Protein AF-A0A958ICL2-F1 (afdb_monomer_lite)

Secondary structure (DSSP, 8-state):
---HHHHHHHHHHHS---TTSSS----THHHH-SS-SS-SSSS-SEEB--S-SS-SS-BHHHHH--GGGTTBEEPPP-TTGGGSPSBSSS--B-SHHHHHHHHHH-PPP-TTB-HHHHH--SSSTT-----HHHHHHHHHHHHTT--TTTTT-TTTS-TTGGGT------------EEEEEEESSSEES-EEEEEEESS-EEEEEEEE-TT--EEEEEEEEEE-SEEEEEEE-SB-TTSPBPPSEEEEEEEEE---STTPPPPEEEEEEEE-

pLDDT: mean 87.36, std 14.29, range [34.59, 98.5]

Sequence (272 aa):
DFTDQERLGMDLFTRFADPNATPRGANCFLCHSHVVQKGVALPANFTSNGLDQFPTDAGVGAVTGQPEHHGTFKIPTVRNIALTAPYMHDGRFQTLEEVVEHYDQHLQPHANLDPILRDLGNVRPGYLDLSASEKTALVAFLHTFTDTALTTDPQYANPFTSLGLREQPIAALPRLFVLGENFPNPFNGQTEMVLTVLRTAQIRVSILDILGREVRILKEGTLSAGRHQLRWDGTDNQGMALSGGIYFCRALSLESNPGATAPQVKKVVLLK

Foldseek 3Di:
DDDPLLVLLVQQQPDFAELPDVVGHPCNCVQAPPPDNVHDDDDDQKAAQQPDQDDPQQEVCVVPVDPLSGRIHGRDYLQQVQVDADDDPVRPRGDVLVVLVCQAPVRHDYPGHPCCQQAGEHPDGNHVPDDPSSSSSNRVNSCVSYDPCCVPPPVNDDPCPVVPPPPPPPPPQPAQWDKAAWPPAQDEFKIKIKIAGQAWFFKWKFKADPVRHTFATQDTGTDGGGIDMTMDGCHGNVRHHDDFAKMKIKMFTPDPDPSGDDIDIYIYGYDD

Structure (mmCIF, N/CA/C/O backbone):
data_AF-A0A958ICL2-F1
#
_entry.id   AF-A0A958ICL2-F1
#
loop_
_atom_site.group_PDB
_atom_site.id
_atom_site.type_symbol
_atom_site.label_atom_id
_atom_site.label_alt_id
_atom_site.label_comp_id
_atom_site.label_asym_id
_atom_site.label_entity_id
_atom_site.label_seq_id
_atom_site.pdbx_PDB_ins_code
_atom_site.Cartn_x
_atom_site.Cartn_y
_atom_site.Cartn_z
_atom_site.occupancy
_atom_site.B_iso_or_equiv
_atom_site.auth_seq_id
_atom_site.auth_comp_id
_atom_site.auth_asym_id
_atom_site.auth_atom_id
_atom_site.pdbx_PDB_model_num
ATOM 1 N N . ASP A 1 1 ? 20.137 16.491 -10.562 1.00 81.06 1 ASP A N 1
ATOM 2 C CA . ASP A 1 1 ? 19.968 15.962 -11.928 1.00 81.06 1 ASP A CA 1
ATOM 3 C C . ASP A 1 1 ? 19.857 14.454 -11.897 1.00 81.06 1 ASP A C 1
ATOM 5 O O . ASP A 1 1 ? 20.540 13.841 -11.086 1.00 81.06 1 ASP A O 1
ATOM 9 N N . PHE A 1 2 ? 18.985 13.883 -12.731 1.00 92.81 2 PHE A N 1
ATOM 10 C CA . PHE A 1 2 ? 18.848 12.432 -12.885 1.00 92.81 2 PHE A CA 1
ATOM 11 C C . PHE A 1 2 ? 19.981 11.860 -13.740 1.00 92.81 2 PHE A C 1
ATOM 13 O O . PHE A 1 2 ? 20.326 12.442 -14.776 1.00 92.81 2 PHE A O 1
ATOM 20 N N . THR A 1 3 ? 20.492 10.699 -13.332 1.00 97.62 3 THR A N 1
ATOM 21 C CA . THR A 1 3 ? 21.320 9.810 -14.158 1.00 97.62 3 THR A CA 1
ATOM 22 C C . THR A 1 3 ? 20.550 9.342 -15.398 1.00 97.62 3 THR A C 1
ATOM 24 O O . THR A 1 3 ? 19.321 9.420 -15.446 1.00 97.62 3 THR A O 1
ATOM 27 N N . ASP A 1 4 ? 21.246 8.811 -16.405 1.00 96.88 4 ASP A N 1
ATOM 28 C CA . ASP A 1 4 ? 20.592 8.286 -17.616 1.00 96.88 4 ASP A CA 1
ATOM 29 C C . ASP A 1 4 ? 19.613 7.145 -17.301 1.00 96.88 4 ASP A C 1
ATOM 31 O O . ASP A 1 4 ? 18.536 7.060 -17.890 1.00 96.88 4 ASP A O 1
ATOM 35 N N . GLN A 1 5 ? 19.950 6.309 -16.316 1.00 97.44 5 GLN A N 1
ATOM 36 C CA . GLN A 1 5 ? 19.084 5.232 -15.848 1.00 97.44 5 GLN A CA 1
ATOM 37 C C . GLN A 1 5 ? 17.829 5.771 -15.148 1.00 97.44 5 GLN A C 1
ATOM 39 O O . GLN A 1 5 ? 16.723 5.328 -15.448 1.00 97.44 5 GLN A O 1
ATOM 44 N N . GLU A 1 6 ? 17.971 6.747 -14.250 1.00 97.38 6 GLU A N 1
ATOM 45 C CA . GLU A 1 6 ? 16.822 7.390 -13.596 1.00 97.38 6 GLU A CA 1
ATOM 46 C C . GLU A 1 6 ? 15.960 8.161 -14.600 1.00 97.38 6 GLU A C 1
ATOM 48 O O . GLU A 1 6 ? 14.742 8.191 -14.460 1.00 97.38 6 GLU A O 1
ATOM 53 N N . ARG A 1 7 ? 16.561 8.749 -15.642 1.00 96.12 7 ARG A N 1
ATOM 54 C CA . ARG A 1 7 ? 15.836 9.430 -16.721 1.00 96.12 7 ARG A CA 1
ATOM 55 C C . ARG A 1 7 ? 15.018 8.453 -17.558 1.00 96.12 7 ARG A C 1
ATOM 57 O O . ARG A 1 7 ? 13.858 8.736 -17.841 1.00 96.12 7 ARG A O 1
ATOM 64 N N . LEU A 1 8 ? 15.581 7.293 -17.897 1.00 96.38 8 LEU A N 1
ATOM 65 C CA . LEU A 1 8 ? 14.824 6.217 -18.537 1.00 96.38 8 LEU A CA 1
ATOM 66 C C . LEU A 1 8 ? 13.668 5.749 -17.639 1.00 96.38 8 LEU A C 1
ATOM 68 O O . LEU A 1 8 ? 12.545 5.596 -18.113 1.00 96.38 8 LEU A O 1
ATOM 72 N N . GLY A 1 9 ? 13.916 5.577 -16.339 1.00 96.88 9 GLY A N 1
ATOM 73 C CA . GLY A 1 9 ? 12.876 5.234 -15.368 1.00 96.88 9 GLY A CA 1
ATOM 74 C C . GLY A 1 9 ? 11.783 6.297 -15.250 1.00 96.88 9 GLY A C 1
ATOM 75 O O . GLY A 1 9 ? 10.602 5.961 -15.179 1.00 96.88 9 GLY A O 1
ATOM 76 N N . MET A 1 10 ? 12.157 7.576 -15.295 1.00 94.81 10 MET A N 1
ATOM 77 C CA . MET A 1 10 ? 11.225 8.702 -15.323 1.00 94.81 10 MET A CA 1
ATOM 78 C C . MET A 1 10 ? 10.346 8.658 -16.572 1.00 94.81 10 MET A C 1
ATOM 80 O O . MET A 1 10 ? 9.131 8.836 -16.473 1.00 94.81 10 MET A O 1
ATOM 84 N N . ASP A 1 11 ? 10.937 8.409 -17.739 1.00 93.50 11 ASP A N 1
ATOM 85 C CA . ASP A 1 11 ? 10.199 8.312 -18.994 1.00 93.50 11 ASP A CA 1
ATOM 86 C C . ASP A 1 11 ? 9.221 7.131 -18.986 1.00 93.50 11 ASP A C 1
ATOM 88 O O . ASP A 1 11 ? 8.058 7.309 -19.345 1.00 93.50 11 ASP A O 1
ATOM 92 N N . LEU A 1 12 ? 9.643 5.965 -18.487 1.00 94.44 12 LEU A N 1
ATOM 93 C CA . LEU A 1 12 ? 8.755 4.819 -18.273 1.00 94.44 12 LEU A CA 1
ATOM 94 C C . LEU A 1 12 ? 7.582 5.200 -17.359 1.00 94.44 12 LEU A C 1
ATOM 96 O O . LEU A 1 12 ? 6.421 4.986 -17.701 1.00 94.44 12 LEU A O 1
ATOM 100 N N . PHE A 1 13 ? 7.866 5.820 -16.214 1.00 93.56 13 PHE A N 1
ATOM 101 C CA . PHE A 1 13 ? 6.849 6.151 -15.218 1.00 93.56 13 PHE A CA 1
ATOM 102 C C . PHE A 1 13 ? 5.830 7.190 -15.714 1.00 93.56 13 PHE A C 1
ATOM 104 O O . PHE A 1 13 ? 4.644 7.100 -15.392 1.00 93.56 13 PHE A O 1
ATOM 111 N N . THR A 1 14 ? 6.283 8.194 -16.471 1.00 89.62 14 THR A N 1
ATOM 112 C CA . THR A 1 14 ? 5.503 9.401 -16.814 1.00 89.62 14 THR A CA 1
ATOM 113 C C . THR A 1 14 ? 4.840 9.373 -18.185 1.00 89.62 14 THR A C 1
ATOM 115 O O . THR A 1 14 ? 4.100 10.299 -18.519 1.00 89.62 14 THR A O 1
ATOM 118 N N . ARG A 1 15 ? 5.072 8.325 -18.978 1.00 87.06 15 ARG A N 1
ATOM 119 C CA . ARG A 1 15 ? 4.520 8.194 -20.328 1.00 87.06 15 ARG A CA 1
ATOM 120 C C . ARG A 1 15 ? 3.543 7.032 -20.429 1.00 87.06 15 ARG A C 1
ATOM 122 O O . ARG A 1 15 ? 3.577 6.076 -19.650 1.00 87.06 15 ARG A O 1
ATOM 129 N N . PHE A 1 16 ? 2.669 7.130 -21.423 1.00 87.88 16 PHE A N 1
ATOM 130 C CA . PHE A 1 16 ? 1.798 6.030 -21.806 1.00 87.88 16 PHE A CA 1
ATOM 131 C C . PHE A 1 16 ? 2.618 4.868 -22.368 1.00 87.88 16 PHE A C 1
ATOM 133 O O . PHE A 1 16 ? 3.618 5.092 -23.052 1.00 87.88 16 PHE A O 1
ATOM 140 N N . ALA A 1 17 ? 2.186 3.640 -22.095 1.00 87.06 17 ALA A N 1
ATOM 141 C CA . ALA A 1 17 ? 2.685 2.474 -22.809 1.00 87.06 17 ALA A CA 1
ATOM 142 C C . ALA A 1 17 ? 2.356 2.625 -24.302 1.00 87.06 17 ALA A C 1
ATOM 144 O O . ALA A 1 17 ? 1.204 2.850 -24.672 1.00 87.06 17 ALA A O 1
ATOM 145 N N . ASP A 1 18 ? 3.386 2.550 -25.137 1.00 84.50 18 ASP A N 1
ATOM 146 C CA . ASP A 1 18 ? 3.295 2.642 -26.590 1.00 84.50 18 ASP A CA 1
ATOM 147 C C . ASP A 1 18 ? 4.461 1.835 -27.172 1.00 84.50 18 ASP A C 1
ATOM 149 O O . ASP A 1 18 ? 5.618 2.227 -26.989 1.00 84.50 18 ASP A O 1
ATOM 153 N N . PRO A 1 19 ? 4.198 0.717 -27.872 1.00 81.19 19 PRO A N 1
ATOM 154 C CA . PRO A 1 19 ? 5.251 -0.118 -28.441 1.00 81.19 19 PRO A CA 1
ATOM 155 C C . PRO A 1 19 ? 6.081 0.586 -29.523 1.00 81.19 19 PRO A C 1
ATOM 157 O O . PRO A 1 19 ? 7.157 0.096 -29.855 1.00 81.19 19 PRO A O 1
ATOM 160 N N . ASN A 1 20 ? 5.612 1.713 -30.069 1.00 86.00 20 ASN A N 1
ATOM 161 C CA . ASN A 1 20 ? 6.305 2.464 -31.117 1.00 86.00 20 ASN A CA 1
ATOM 162 C C . ASN A 1 20 ? 7.129 3.646 -30.577 1.00 86.00 20 ASN A C 1
ATOM 164 O O . ASN A 1 20 ? 7.839 4.296 -31.347 1.00 86.00 20 ASN A O 1
ATOM 168 N N . ALA A 1 21 ? 7.038 3.946 -29.279 1.00 84.69 21 ALA A N 1
ATOM 169 C CA . ALA A 1 21 ? 7.770 5.041 -28.654 1.00 84.69 21 ALA A CA 1
ATOM 170 C C . ALA A 1 21 ? 9.172 4.609 -28.189 1.00 84.69 21 ALA A C 1
ATOM 172 O O . ALA A 1 21 ? 9.375 3.490 -27.722 1.00 84.69 21 ALA A O 1
ATOM 173 N N . THR A 1 22 ? 10.140 5.532 -28.244 1.00 85.38 22 THR A N 1
ATOM 174 C CA . THR A 1 22 ? 11.504 5.316 -27.731 1.00 85.38 22 THR A CA 1
ATOM 175 C C . THR A 1 22 ? 11.934 6.496 -26.846 1.00 85.38 22 THR A C 1
ATOM 177 O O . THR A 1 22 ? 12.149 7.590 -27.374 1.00 85.38 22 THR A O 1
ATOM 180 N N . PRO A 1 23 ? 12.093 6.315 -25.521 1.00 85.12 23 PRO A N 1
ATOM 181 C CA . PRO A 1 23 ? 11.713 5.128 -24.747 1.00 85.12 23 PRO A CA 1
ATOM 182 C C . PRO A 1 23 ? 10.188 4.950 -24.659 1.00 85.12 23 PRO A C 1
ATOM 184 O O . PRO A 1 23 ? 9.434 5.928 -24.734 1.00 85.12 23 PRO A O 1
ATOM 187 N N . ARG A 1 24 ? 9.754 3.696 -24.485 1.00 87.38 24 ARG A N 1
ATOM 188 C CA . ARG A 1 24 ? 8.355 3.332 -24.211 1.00 87.38 24 ARG A CA 1
ATOM 189 C C . ARG A 1 24 ? 7.942 3.805 -22.813 1.00 87.38 24 ARG A C 1
ATOM 191 O O . ARG A 1 24 ? 8.797 4.056 -21.965 1.00 87.38 24 ARG A O 1
ATOM 198 N N . GLY A 1 25 ? 6.638 3.921 -22.568 1.00 90.75 25 GLY A N 1
ATOM 199 C CA . GLY A 1 25 ? 6.082 4.197 -21.241 1.00 90.75 25 GLY A CA 1
ATOM 200 C C . GLY A 1 25 ? 5.561 2.952 -20.516 1.00 90.75 25 GLY A C 1
ATOM 201 O O . GLY A 1 25 ? 5.559 1.842 -21.052 1.00 90.75 25 GLY A O 1
ATOM 202 N N . ALA A 1 26 ? 5.096 3.159 -19.286 1.00 91.56 26 ALA A N 1
ATOM 203 C CA . ALA A 1 26 ? 4.580 2.125 -18.389 1.00 91.56 26 ALA A CA 1
ATOM 204 C C . ALA A 1 26 ? 3.288 2.539 -17.654 1.00 91.56 26 ALA A C 1
ATOM 206 O O . ALA A 1 26 ? 2.864 1.861 -16.722 1.00 91.56 26 ALA A O 1
ATOM 207 N N . ASN A 1 27 ? 2.646 3.647 -18.053 1.00 89.44 27 ASN A N 1
ATOM 208 C CA . ASN A 1 27 ? 1.348 4.113 -17.537 1.00 89.44 27 ASN A CA 1
ATOM 209 C C . ASN A 1 27 ? 1.298 4.475 -16.035 1.00 89.44 27 ASN A C 1
ATOM 211 O O . ASN A 1 27 ? 0.233 4.852 -15.545 1.00 89.44 27 ASN A O 1
ATOM 215 N N . CYS A 1 28 ? 2.407 4.405 -15.287 1.00 90.94 28 CYS A N 1
ATOM 216 C CA . CYS A 1 28 ? 2.399 4.513 -13.821 1.00 90.94 28 CYS A CA 1
ATOM 217 C C . CYS A 1 28 ? 1.781 5.831 -13.320 1.00 90.94 28 CYS A C 1
ATOM 219 O O . CYS A 1 28 ? 1.024 5.850 -12.344 1.00 90.94 28 CYS A O 1
ATOM 221 N N . PHE A 1 29 ? 2.059 6.940 -14.010 1.00 86.44 29 PHE A N 1
ATOM 222 C CA . PHE A 1 29 ? 1.549 8.265 -13.657 1.00 86.44 29 PHE A CA 1
ATOM 223 C C . PHE A 1 29 ? 0.019 8.376 -13.693 1.00 86.44 29 PHE A C 1
ATOM 225 O O . PHE A 1 29 ? -0.521 9.212 -12.975 1.00 86.44 29 PHE A O 1
ATOM 232 N N . LEU A 1 30 ? -0.691 7.531 -14.452 1.00 84.19 30 LEU A N 1
ATOM 233 C CA . LEU A 1 30 ? -2.160 7.566 -14.515 1.00 84.19 30 LEU A CA 1
ATOM 234 C C . LEU A 1 30 ? -2.808 7.314 -13.148 1.00 84.19 30 LEU A C 1
ATOM 236 O O . LEU A 1 30 ? -3.915 7.781 -12.877 1.00 84.19 30 LEU A O 1
ATOM 240 N N . CYS A 1 31 ? -2.102 6.596 -12.274 1.00 84.88 31 CYS A N 1
ATOM 241 C CA . CYS A 1 31 ? -2.504 6.356 -10.895 1.00 84.88 31 CYS A CA 1
ATOM 242 C C . CYS A 1 31 ? -1.637 7.127 -9.888 1.00 84.88 31 CYS A C 1
ATOM 244 O O . CYS A 1 31 ? -2.146 7.564 -8.855 1.00 84.88 31 CYS A O 1
ATOM 246 N N . HIS A 1 32 ? -0.347 7.314 -10.185 1.00 85.81 32 HIS A N 1
ATOM 247 C CA . HIS A 1 32 ? 0.656 7.781 -9.223 1.00 85.81 32 HIS A CA 1
ATOM 248 C C . HIS A 1 32 ? 1.228 9.194 -9.497 1.00 85.81 32 HIS A C 1
ATOM 250 O O . HIS A 1 32 ? 2.280 9.530 -8.955 1.00 85.81 32 HIS A O 1
ATOM 256 N N . SER A 1 33 ? 0.593 10.048 -10.315 1.00 71.12 33 SER A N 1
ATOM 257 C CA . SER A 1 33 ? 1.118 11.395 -10.625 1.00 71.12 33 SER A CA 1
ATOM 258 C C . SER A 1 33 ? 1.044 12.411 -9.471 1.00 71.12 33 SER A C 1
ATOM 260 O O . SER A 1 33 ? 0.083 12.453 -8.707 1.00 71.12 33 SER A O 1
ATOM 262 N N . HIS A 1 34 ? 2.049 13.298 -9.405 1.00 52.25 34 HIS A N 1
ATOM 263 C CA . HIS A 1 34 ? 2.216 14.355 -8.391 1.00 52.25 34 HIS A CA 1
ATOM 264 C C . HIS A 1 34 ? 1.274 15.558 -8.518 1.00 52.25 34 HIS A C 1
ATOM 266 O O . HIS A 1 34 ? 1.084 16.281 -7.539 1.00 52.25 34 HIS A O 1
ATOM 272 N N . VAL A 1 35 ? 0.677 15.792 -9.689 1.00 45.06 35 VAL A N 1
ATOM 273 C CA . VAL A 1 35 ? -0.399 16.777 -9.818 1.00 45.06 35 VAL A CA 1
ATOM 274 C C . VAL A 1 35 ? -1.652 16.046 -9.404 1.00 45.06 35 VAL A C 1
ATOM 276 O O . VAL A 1 35 ? -2.260 15.368 -10.221 1.00 45.06 35 VAL A O 1
ATOM 279 N N . VAL A 1 36 ? -1.987 16.137 -8.119 1.00 40.19 36 VAL A N 1
ATOM 280 C CA . VAL A 1 36 ? -3.126 15.418 -7.560 1.00 40.19 36 VAL A CA 1
ATOM 281 C C . VAL A 1 36 ? -2.833 13.913 -7.554 1.00 40.19 36 VAL A C 1
ATOM 283 O O . VAL A 1 36 ? -3.205 13.177 -8.463 1.00 40.19 36 VAL A O 1
ATOM 286 N N . GLN A 1 37 ? -2.228 13.434 -6.456 1.00 40.81 37 GLN A N 1
ATOM 287 C CA . GLN A 1 37 ? -2.644 12.161 -5.848 1.00 40.81 37 GLN A CA 1
ATOM 288 C C . GLN A 1 37 ? -4.120 12.002 -6.188 1.00 40.81 37 GLN A C 1
ATOM 290 O O . GLN A 1 37 ? -4.831 12.913 -5.773 1.00 40.81 37 GLN A O 1
ATOM 295 N N . LYS A 1 38 ? -4.541 11.013 -7.009 1.00 41.50 38 LYS A N 1
ATOM 296 C CA . LYS A 1 38 ? -5.947 10.831 -7.440 1.00 41.50 38 LYS A CA 1
ATOM 297 C C . LYS A 1 38 ? -6.817 11.317 -6.281 1.00 41.50 38 LYS A C 1
ATOM 299 O O . LYS A 1 38 ? -6.704 10.763 -5.189 1.00 41.50 38 LYS A O 1
ATOM 304 N N . GLY A 1 39 ? -7.449 12.479 -6.428 1.00 38.41 39 GLY A N 1
ATOM 305 C CA . GLY A 1 39 ? -7.761 13.278 -5.240 1.00 38.41 39 GLY A CA 1
ATOM 306 C C . GLY A 1 39 ? -8.040 14.738 -5.512 1.00 38.41 39 GLY A C 1
ATOM 307 O O . GLY A 1 39 ? -7.632 15.550 -4.705 1.00 38.41 39 GLY A O 1
ATOM 308 N N . VAL A 1 40 ? -8.726 15.042 -6.623 1.00 34.97 40 VAL A N 1
ATOM 309 C CA . VAL A 1 40 ? -9.817 16.040 -6.655 1.00 34.97 40 VAL A CA 1
ATOM 310 C C . VAL A 1 40 ? -10.742 15.896 -7.890 1.00 34.97 40 VAL A C 1
ATOM 312 O O . VAL A 1 40 ? -11.760 16.573 -7.923 1.00 34.97 40 VAL A O 1
ATOM 315 N N . ALA A 1 41 ? -10.466 15.056 -8.908 1.00 34.59 41 ALA A N 1
ATOM 316 C CA . ALA A 1 41 ? -11.247 15.138 -10.166 1.00 34.59 41 ALA A CA 1
ATOM 317 C C . ALA A 1 41 ? -11.572 13.831 -10.930 1.00 34.59 41 ALA A C 1
ATOM 319 O O . ALA A 1 41 ? -11.989 13.906 -12.081 1.00 34.59 41 ALA A O 1
ATOM 320 N N . LEU A 1 42 ? -11.449 12.641 -10.327 1.00 39.72 42 LEU A N 1
ATOM 321 C CA . LEU A 1 42 ? -12.021 11.396 -10.878 1.00 39.72 42 LEU A CA 1
ATOM 322 C C . LEU A 1 42 ? -12.725 10.608 -9.758 1.00 39.72 42 LEU A C 1
ATOM 324 O O . LEU A 1 42 ? -12.246 10.639 -8.625 1.00 39.72 42 LEU A O 1
ATOM 328 N N . PRO A 1 43 ? -13.845 9.914 -10.034 1.00 47.56 43 PRO A N 1
ATOM 329 C CA . PRO A 1 43 ? -14.818 9.526 -9.005 1.00 47.56 43 PRO A CA 1
ATOM 330 C C . PRO A 1 43 ? -14.394 8.409 -8.029 1.00 47.56 43 PRO A C 1
ATOM 332 O O . PRO A 1 43 ? -15.183 8.061 -7.157 1.00 47.56 43 PRO A O 1
ATOM 335 N N . ALA A 1 44 ? -13.164 7.883 -8.083 1.00 57.41 44 ALA A N 1
ATOM 336 C CA . ALA A 1 44 ? -12.665 6.945 -7.071 1.00 57.41 44 ALA A CA 1
ATOM 337 C C . ALA A 1 44 ? -11.128 6.905 -6.992 1.00 57.41 44 ALA A C 1
ATOM 339 O O . ALA A 1 44 ? -10.445 6.532 -7.951 1.00 57.41 44 ALA A O 1
ATOM 340 N N . ASN A 1 45 ? -10.582 7.219 -5.811 1.00 76.44 45 ASN A N 1
ATOM 341 C CA . ASN A 1 45 ? -9.148 7.130 -5.473 1.00 76.44 45 ASN A CA 1
ATOM 342 C C . ASN A 1 45 ? -8.703 5.716 -5.090 1.00 76.44 45 ASN A C 1
ATOM 344 O O . ASN A 1 45 ? -7.670 5.537 -4.442 1.00 76.44 45 ASN A O 1
ATOM 348 N N . PHE A 1 46 ? -9.510 4.726 -5.444 1.00 86.38 46 PHE A N 1
ATOM 349 C CA . PHE A 1 46 ? -9.264 3.325 -5.190 1.00 86.38 46 PHE A CA 1
ATOM 350 C C . PHE A 1 46 ? -9.353 2.547 -6.493 1.00 86.38 46 PHE A C 1
ATOM 352 O O . PHE A 1 46 ? -10.039 2.961 -7.428 1.00 86.38 46 PHE A O 1
ATOM 359 N N . THR A 1 47 ? -8.617 1.449 -6.563 1.00 91.62 47 THR A N 1
ATOM 360 C CA . THR A 1 47 ? -8.644 0.542 -7.704 1.00 91.62 47 THR A CA 1
ATOM 361 C C . THR A 1 47 ? -8.152 -0.844 -7.300 1.00 91.62 47 THR A C 1
ATOM 363 O O . THR A 1 47 ? -7.608 -1.008 -6.206 1.00 91.62 47 THR A O 1
ATOM 366 N N . SER A 1 48 ? -8.355 -1.839 -8.157 1.00 94.44 48 SER A N 1
ATOM 367 C CA . SER A 1 48 ? -7.702 -3.139 -8.035 1.00 94.44 48 SER A CA 1
ATOM 368 C C . SER A 1 48 ? -6.534 -3.209 -9.009 1.00 94.44 48 SER A C 1
ATOM 370 O O . SER A 1 48 ? -6.691 -2.938 -10.199 1.00 94.44 48 SER A O 1
ATOM 372 N N . ASN A 1 49 ? -5.369 -3.609 -8.507 1.00 94.50 49 ASN A N 1
ATOM 373 C CA . ASN A 1 49 ? -4.181 -3.872 -9.313 1.00 94.50 49 ASN A CA 1
ATOM 374 C C . ASN A 1 49 ? -3.969 -5.369 -9.591 1.00 94.50 49 ASN A C 1
ATOM 376 O O . ASN A 1 49 ? -2.860 -5.770 -9.930 1.00 94.50 49 ASN A O 1
ATOM 380 N N . GLY A 1 50 ? -4.998 -6.202 -9.398 1.00 95.19 50 GLY A N 1
ATOM 381 C CA . GLY A 1 50 ? -4.946 -7.620 -9.750 1.00 95.19 50 GLY A CA 1
ATOM 382 C C . GLY A 1 50 ? -3.958 -8.446 -8.924 1.00 95.19 50 GLY A C 1
ATOM 383 O O . GLY A 1 50 ? -3.343 -9.346 -9.478 1.00 95.19 50 GLY A O 1
ATOM 384 N N . LEU A 1 51 ? -3.769 -8.156 -7.630 1.00 94.88 51 LEU A N 1
ATOM 385 C CA . LEU A 1 51 ? -2.956 -9.014 -6.747 1.00 94.88 51 LEU A CA 1
ATOM 386 C C . LEU A 1 51 ? -3.523 -10.431 -6.619 1.00 94.88 51 LEU A C 1
ATOM 388 O O . LEU A 1 51 ? -2.762 -11.392 -6.568 1.00 94.88 51 LEU A O 1
ATOM 392 N N . ASP A 1 52 ? -4.852 -10.548 -6.582 1.00 94.38 52 ASP A N 1
ATOM 393 C CA . ASP A 1 52 ? -5.569 -11.805 -6.412 1.00 94.38 52 ASP A CA 1
ATOM 394 C C . ASP A 1 52 ? -6.750 -11.878 -7.380 1.00 94.38 52 ASP A C 1
ATOM 396 O O . ASP A 1 52 ? -7.487 -10.908 -7.561 1.00 94.38 52 ASP A O 1
ATOM 400 N N . GLN A 1 53 ? -6.981 -13.062 -7.949 1.00 93.94 53 GLN A N 1
ATOM 401 C CA . GLN A 1 53 ? -8.205 -13.350 -8.702 1.00 93.94 53 GLN A CA 1
ATOM 402 C C . GLN A 1 53 ? -9.439 -13.408 -7.783 1.00 93.94 53 GLN A C 1
ATOM 404 O O . GLN A 1 53 ? -10.548 -13.086 -8.205 1.00 93.94 53 GLN A O 1
ATOM 409 N N . PHE A 1 54 ? -9.249 -13.824 -6.527 1.00 92.88 54 PHE A N 1
ATOM 410 C CA . PHE A 1 54 ? -10.300 -13.958 -5.517 1.00 92.88 54 PHE A CA 1
ATOM 411 C C . PHE A 1 54 ? -9.813 -13.352 -4.190 1.00 92.88 54 PHE A C 1
ATOM 413 O O . PHE A 1 54 ? -9.291 -14.078 -3.341 1.00 92.88 54 PHE A O 1
ATOM 420 N N . PRO A 1 55 ? -9.915 -12.024 -4.016 1.00 89.56 55 PRO A N 1
ATOM 421 C CA . PRO A 1 55 ? -9.373 -11.341 -2.846 1.00 89.56 55 PRO A CA 1
ATOM 422 C C . PRO A 1 55 ? -10.115 -11.749 -1.566 1.00 89.56 55 PRO A C 1
ATOM 424 O O . PRO A 1 55 ? -11.343 -11.746 -1.514 1.00 89.56 55 PRO A O 1
ATOM 427 N N . THR A 1 56 ? -9.367 -12.089 -0.511 1.00 91.38 56 THR A N 1
ATOM 428 C CA . THR A 1 56 ? -9.937 -12.358 0.824 1.00 91.38 56 THR A CA 1
ATOM 429 C C . THR A 1 56 ? -10.228 -11.078 1.602 1.00 91.38 56 THR A C 1
ATOM 431 O O . THR A 1 56 ? -11.134 -11.056 2.434 1.00 91.38 56 THR A O 1
ATOM 434 N N . ASP A 1 57 ? -9.448 -10.022 1.353 1.00 93.88 57 ASP A N 1
ATOM 435 C CA . ASP A 1 57 ? -9.715 -8.674 1.850 1.00 93.88 57 ASP A CA 1
ATOM 436 C C . ASP A 1 57 ? -10.544 -7.914 0.808 1.00 93.88 57 ASP A C 1
ATOM 438 O O . ASP A 1 57 ? -10.101 -7.664 -0.315 1.00 93.88 57 ASP A O 1
ATOM 442 N N . ALA A 1 58 ? -11.766 -7.540 1.185 1.00 92.81 58 ALA A N 1
ATOM 443 C CA . ALA A 1 58 ? -12.673 -6.843 0.289 1.00 92.81 58 ALA A CA 1
ATOM 444 C C . ALA A 1 58 ? -12.302 -5.367 0.060 1.00 92.81 58 ALA A C 1
ATOM 446 O O . ALA A 1 58 ? -12.912 -4.727 -0.804 1.00 92.81 58 ALA A O 1
ATOM 447 N N . GLY A 1 59 ? -11.327 -4.817 0.792 1.00 94.69 59 GLY A N 1
ATOM 448 C CA . GLY A 1 59 ? -10.876 -3.436 0.647 1.00 94.69 59 GLY A CA 1
ATOM 449 C C . GLY A 1 59 ? -12.025 -2.438 0.821 1.00 94.69 59 GLY A C 1
ATOM 450 O O . GLY A 1 59 ? -12.809 -2.522 1.768 1.00 94.69 59 GLY A O 1
ATOM 451 N N . VAL A 1 60 ? -12.180 -1.501 -0.119 1.00 92.38 60 VAL A N 1
ATOM 452 C CA . VAL A 1 60 ? -13.288 -0.519 -0.114 1.00 92.38 60 VAL A CA 1
ATOM 453 C C . VAL A 1 60 ? -14.669 -1.193 -0.175 1.00 92.38 60 VAL A C 1
ATOM 455 O O . VAL A 1 60 ? -15.650 -0.664 0.362 1.00 92.38 60 VAL A O 1
ATOM 458 N N . GLY A 1 61 ? -14.763 -2.389 -0.760 1.00 92.19 61 GLY A N 1
ATOM 459 C CA . GLY A 1 61 ? -15.983 -3.195 -0.776 1.00 92.19 61 GLY A CA 1
ATOM 460 C C . GLY A 1 61 ? -16.496 -3.545 0.623 1.00 92.19 61 GLY A C 1
ATOM 461 O O . GLY A 1 61 ? -17.705 -3.540 0.833 1.00 92.19 61 GLY A O 1
ATOM 462 N N . ALA A 1 62 ? -15.609 -3.740 1.609 1.00 92.62 62 ALA A N 1
ATOM 463 C CA . ALA A 1 62 ? -16.009 -4.013 2.996 1.00 92.62 62 ALA A CA 1
ATOM 464 C C . ALA A 1 62 ? -16.754 -2.835 3.648 1.00 92.62 62 ALA A C 1
ATOM 466 O O . ALA A 1 62 ? -17.575 -3.035 4.539 1.00 92.62 62 ALA A O 1
ATOM 467 N N . VAL A 1 63 ? -16.462 -1.606 3.210 1.00 90.31 63 VAL A N 1
ATOM 468 C CA . VAL A 1 63 ? -17.064 -0.375 3.745 1.00 90.31 63 VAL A CA 1
ATOM 469 C C . VAL A 1 63 ? -18.351 -0.026 3.007 1.00 90.31 63 VAL A C 1
ATOM 471 O O . VAL A 1 63 ? -19.329 0.396 3.616 1.00 90.31 63 VAL A O 1
ATOM 474 N N . THR A 1 64 ? -18.345 -0.170 1.683 1.00 89.62 64 THR A N 1
ATOM 475 C CA . THR A 1 64 ? -19.450 0.287 0.828 1.00 89.62 64 THR A CA 1
ATOM 476 C C . THR A 1 64 ? -20.525 -0.773 0.602 1.00 89.62 64 THR A C 1
ATOM 478 O O . THR A 1 64 ? -21.657 -0.419 0.286 1.00 89.62 64 THR A O 1
ATOM 481 N N . GLY A 1 65 ? -20.182 -2.059 0.727 1.00 90.62 65 GLY A N 1
ATOM 482 C CA . GLY A 1 65 ? -21.066 -3.183 0.413 1.00 90.62 65 GLY A CA 1
ATOM 483 C C . GLY A 1 65 ? -21.343 -3.378 -1.083 1.00 90.62 65 GLY A C 1
ATOM 484 O O . GLY A 1 65 ? -22.088 -4.287 -1.440 1.00 90.62 65 GLY A O 1
ATOM 485 N N . GLN A 1 66 ? -20.757 -2.550 -1.952 1.00 90.69 66 GLN A N 1
ATOM 486 C CA . GLN A 1 66 ? -20.988 -2.594 -3.393 1.00 90.69 66 GLN A CA 1
ATOM 487 C C . GLN A 1 66 ? -20.050 -3.608 -4.076 1.00 90.69 66 GLN A C 1
ATOM 489 O O . GLN A 1 66 ? -18.833 -3.544 -3.851 1.00 90.69 66 GLN A O 1
ATOM 494 N N . PRO A 1 67 ? -20.567 -4.534 -4.910 1.00 93.00 67 PRO A N 1
ATOM 495 C CA . PRO A 1 67 ? -19.754 -5.551 -5.582 1.00 93.00 67 PRO A CA 1
ATOM 496 C C . PRO A 1 67 ? -18.602 -4.984 -6.422 1.00 93.00 67 PRO A C 1
ATOM 498 O O . PRO A 1 67 ? -17.513 -5.556 -6.425 1.00 93.00 67 PRO A O 1
ATOM 501 N N . GLU A 1 68 ? -18.804 -3.841 -7.078 1.00 91.25 68 GLU A N 1
ATOM 502 C CA . GLU A 1 68 ? -17.819 -3.156 -7.925 1.00 91.25 68 GLU A CA 1
ATOM 503 C C . GLU A 1 68 ? -16.624 -2.572 -7.151 1.00 91.25 68 GLU A C 1
ATOM 505 O O . GLU A 1 68 ? -15.598 -2.236 -7.738 1.00 91.25 68 GLU A O 1
ATOM 510 N N . HIS A 1 69 ? -16.725 -2.464 -5.823 1.00 92.38 69 HIS A N 1
ATOM 511 C CA . HIS A 1 69 ? -15.644 -1.970 -4.966 1.00 92.38 69 HIS A CA 1
ATOM 512 C C . HIS A 1 69 ? -14.848 -3.096 -4.293 1.00 92.38 69 HIS A C 1
ATOM 514 O O . HIS A 1 69 ? -13.829 -2.827 -3.648 1.00 92.38 69 HIS A O 1
ATOM 520 N N . HIS A 1 70 ? -15.285 -4.353 -4.418 1.00 93.94 70 HIS A N 1
ATOM 521 C CA . HIS A 1 70 ? -14.614 -5.499 -3.807 1.00 93.94 70 HIS A CA 1
ATOM 522 C C . HIS A 1 70 ? -13.176 -5.623 -4.327 1.00 93.94 70 HIS A C 1
ATOM 524 O O . HIS A 1 70 ? -12.944 -5.599 -5.536 1.00 93.94 70 HIS A O 1
ATOM 530 N N . GLY A 1 71 ? -12.208 -5.743 -3.417 1.00 93.94 71 GLY A N 1
ATOM 531 C CA . GLY A 1 71 ? -10.805 -5.988 -3.757 1.00 93.94 71 GLY A CA 1
ATOM 532 C C . GLY A 1 71 ? -10.111 -4.759 -4.336 1.00 93.94 71 GLY A C 1
ATOM 533 O O . GLY A 1 71 ? -9.066 -4.875 -4.979 1.00 93.94 71 GLY A O 1
ATOM 534 N N . THR A 1 72 ? -10.714 -3.584 -4.145 1.00 94.44 72 THR A N 1
ATOM 535 C CA . THR A 1 72 ? -10.122 -2.303 -4.514 1.00 94.44 72 THR A CA 1
ATOM 536 C C . THR A 1 72 ? -9.552 -1.611 -3.284 1.00 94.44 72 THR A C 1
ATOM 538 O O . THR A 1 72 ? -10.120 -1.662 -2.190 1.00 94.44 72 THR A O 1
ATOM 541 N N . PHE A 1 73 ? -8.424 -0.934 -3.468 1.00 94.44 73 PHE A N 1
ATOM 542 C CA . PHE A 1 73 ? -7.693 -0.257 -2.405 1.00 94.44 73 PHE A CA 1
ATOM 543 C C . PHE A 1 73 ? -7.320 1.149 -2.833 1.00 94.44 73 PHE A C 1
ATOM 545 O O . PHE A 1 73 ? -7.138 1.425 -4.020 1.00 94.44 73 PHE A O 1
ATOM 552 N N . LYS A 1 74 ? -7.181 2.044 -1.851 1.00 91.38 74 LYS A N 1
ATOM 553 C CA . LYS A 1 74 ? -6.660 3.390 -2.084 1.00 91.38 74 LYS A CA 1
ATOM 554 C C . LYS A 1 74 ? -5.296 3.304 -2.771 1.00 91.38 74 LYS A C 1
ATOM 556 O O . LYS A 1 74 ? -4.420 2.580 -2.308 1.00 91.38 74 LYS A O 1
ATOM 561 N N . ILE A 1 75 ? -5.097 4.121 -3.799 1.00 89.62 75 ILE A N 1
ATOM 562 C CA . ILE A 1 75 ? -3.807 4.234 -4.481 1.00 89.62 75 ILE A CA 1
ATOM 563 C C . ILE A 1 75 ? -2.816 4.978 -3.560 1.00 89.62 75 ILE A C 1
ATOM 565 O O . ILE A 1 75 ? -3.075 6.134 -3.195 1.00 89.62 75 ILE A O 1
ATOM 569 N N . PRO A 1 76 ? -1.706 4.347 -3.129 1.00 88.81 76 PRO A N 1
ATOM 570 C CA . PRO A 1 76 ? -0.726 4.996 -2.267 1.00 88.81 76 PRO A CA 1
ATOM 571 C C . PRO A 1 76 ? 0.132 6.006 -3.044 1.00 88.81 76 PRO A C 1
ATOM 573 O O . PRO A 1 76 ? 0.297 5.930 -4.263 1.00 88.81 76 PRO A O 1
ATOM 576 N N . THR A 1 77 ? 0.706 6.961 -2.309 1.00 87.75 77 THR A N 1
ATOM 577 C CA . THR A 1 77 ? 1.797 7.797 -2.832 1.00 87.75 77 THR A CA 1
ATOM 578 C C . THR A 1 77 ? 3.064 6.959 -2.996 1.00 87.75 77 THR A C 1
ATOM 580 O O . THR A 1 77 ? 3.277 6.019 -2.235 1.00 87.75 77 THR A O 1
ATOM 583 N N . VAL A 1 78 ? 3.916 7.333 -3.951 1.00 92.00 78 VAL A N 1
ATOM 584 C CA . VAL A 1 78 ? 5.249 6.734 -4.141 1.00 92.00 78 VAL A CA 1
ATOM 585 C C . VAL A 1 78 ? 6.371 7.542 -3.472 1.00 92.00 78 VAL A C 1
ATOM 587 O O . VAL A 1 78 ? 7.539 7.174 -3.558 1.00 92.00 78 VAL A O 1
ATOM 590 N N . ARG A 1 79 ? 6.046 8.635 -2.764 1.00 90.25 79 ARG A N 1
ATOM 591 C CA . ARG A 1 79 ? 7.034 9.354 -1.942 1.00 90.25 79 ARG A CA 1
ATOM 592 C C . ARG A 1 79 ? 7.541 8.444 -0.822 1.00 90.25 79 ARG A C 1
ATOM 594 O O . ARG A 1 79 ? 6.734 7.858 -0.109 1.00 90.25 79 ARG A O 1
ATOM 601 N N . ASN A 1 80 ? 8.860 8.381 -0.656 1.00 92.88 80 ASN A N 1
ATOM 602 C CA . ASN A 1 80 ? 9.566 7.512 0.288 1.00 92.88 80 ASN A CA 1
ATOM 603 C C . ASN A 1 80 ? 9.323 6.011 0.084 1.00 92.88 80 ASN A C 1
ATOM 605 O O . ASN A 1 80 ? 9.587 5.236 0.998 1.00 92.88 80 ASN A O 1
ATOM 609 N N . ILE A 1 81 ? 8.873 5.578 -1.101 1.00 94.88 81 ILE A N 1
ATOM 610 C CA . ILE A 1 81 ? 8.527 4.169 -1.340 1.00 94.88 81 ILE A CA 1
ATOM 611 C C . ILE A 1 81 ? 9.708 3.216 -1.087 1.00 94.88 81 ILE A C 1
ATOM 613 O O . ILE A 1 81 ? 9.522 2.115 -0.583 1.00 94.88 81 ILE A O 1
ATOM 617 N N . ALA A 1 82 ? 10.946 3.649 -1.328 1.00 95.44 82 ALA A N 1
ATOM 618 C CA . ALA A 1 82 ? 12.134 2.842 -1.041 1.00 95.44 82 ALA A CA 1
ATOM 619 C C . ALA A 1 82 ? 12.357 2.547 0.458 1.00 95.44 82 ALA A C 1
ATOM 621 O O . ALA A 1 82 ? 13.150 1.673 0.793 1.00 95.44 82 ALA A O 1
ATOM 622 N N . LEU A 1 83 ? 11.680 3.262 1.362 1.00 93.94 83 LEU A N 1
ATOM 623 C CA . LEU A 1 83 ? 11.844 3.146 2.815 1.00 93.94 83 LEU A CA 1
ATOM 624 C C . LEU A 1 83 ? 10.678 2.431 3.506 1.00 93.94 83 LEU A C 1
ATOM 626 O O . LEU A 1 83 ? 10.681 2.295 4.727 1.00 93.94 83 LEU A O 1
ATOM 630 N N . THR A 1 84 ? 9.657 2.022 2.754 1.00 94.06 84 THR A N 1
ATOM 631 C CA . THR A 1 84 ? 8.381 1.548 3.308 1.00 94.06 84 THR A CA 1
ATOM 632 C C . THR A 1 84 ? 8.064 0.115 2.909 1.00 94.06 84 THR A C 1
ATOM 634 O O . THR A 1 84 ? 6.894 -0.236 2.792 1.00 94.06 84 THR A O 1
ATOM 637 N N . ALA A 1 85 ? 9.087 -0.704 2.666 1.00 94.31 85 ALA A N 1
ATOM 638 C CA . ALA A 1 85 ? 8.893 -2.144 2.570 1.00 94.31 85 ALA A CA 1
ATOM 639 C C . ALA A 1 85 ? 8.318 -2.694 3.899 1.00 94.31 85 ALA A C 1
ATOM 641 O O . ALA A 1 85 ? 8.644 -2.167 4.970 1.00 94.31 85 ALA A O 1
ATOM 642 N N . PRO A 1 86 ? 7.508 -3.766 3.865 1.00 98.00 86 PRO A N 1
ATOM 643 C CA . PRO A 1 86 ? 7.031 -4.469 2.671 1.00 98.00 86 PRO A CA 1
ATOM 644 C C . PRO A 1 86 ? 5.881 -3.737 1.948 1.00 98.00 86 PRO A C 1
ATOM 646 O O . PRO A 1 86 ? 5.244 -2.842 2.498 1.00 98.00 86 PRO A O 1
ATOM 649 N N . TYR A 1 87 ? 5.609 -4.131 0.703 1.00 95.44 87 TYR A N 1
ATOM 650 C CA . TYR A 1 87 ? 4.699 -3.461 -0.229 1.00 95.44 87 TYR A CA 1
ATOM 651 C C . TYR A 1 87 ? 3.351 -4.168 -0.386 1.00 95.44 87 TYR A C 1
ATOM 653 O O . TYR A 1 87 ? 3.199 -5.344 -0.058 1.00 95.44 87 TYR A O 1
ATOM 661 N N . MET A 1 88 ? 2.405 -3.447 -0.999 1.00 96.44 88 MET A N 1
ATOM 662 C CA . MET A 1 88 ? 0.983 -3.796 -1.132 1.00 96.44 88 MET A CA 1
ATOM 663 C C . MET A 1 88 ? 0.217 -3.696 0.192 1.00 96.44 88 MET A C 1
ATOM 665 O O . MET A 1 88 ? 0.779 -3.366 1.231 1.00 96.44 88 MET A O 1
ATOM 669 N N . HIS A 1 89 ? -1.101 -3.901 0.144 1.00 95.38 89 HIS A N 1
ATOM 670 C CA . HIS A 1 89 ? -1.970 -3.746 1.317 1.00 95.38 89 HIS A CA 1
ATOM 671 C C . HIS A 1 89 ? -1.734 -4.821 2.391 1.00 95.38 89 HIS A C 1
ATOM 673 O O . HIS A 1 89 ? -2.043 -4.600 3.559 1.00 95.38 89 HIS A O 1
ATOM 679 N N . ASP A 1 90 ? -1.169 -5.961 2.002 1.00 93.00 90 ASP A N 1
ATOM 680 C CA . ASP A 1 90 ? -0.926 -7.120 2.855 1.00 93.00 90 ASP A CA 1
ATOM 681 C C . ASP A 1 90 ? 0.565 -7.411 3.091 1.00 93.00 90 ASP A C 1
ATOM 683 O O . ASP A 1 90 ? 0.903 -8.355 3.806 1.00 93.00 90 ASP A O 1
ATOM 687 N N . GLY A 1 91 ? 1.464 -6.602 2.520 1.00 96.00 91 GLY A N 1
ATOM 688 C CA . GLY A 1 91 ? 2.905 -6.735 2.721 1.00 96.00 91 GLY A CA 1
ATOM 689 C C . GLY A 1 91 ? 3.534 -7.952 2.035 1.00 96.00 91 GLY A C 1
ATOM 690 O O . GLY A 1 91 ? 4.597 -8.397 2.472 1.00 96.00 91 GLY A O 1
ATOM 691 N N . ARG A 1 92 ? 2.899 -8.538 1.006 1.00 93.44 92 ARG A N 1
ATOM 692 C CA . ARG A 1 92 ? 3.404 -9.779 0.385 1.00 93.44 92 ARG A CA 1
ATOM 693 C C . ARG A 1 92 ? 4.712 -9.613 -0.394 1.00 93.44 92 ARG A C 1
ATOM 695 O O . ARG A 1 92 ? 5.439 -10.590 -0.537 1.00 93.44 92 ARG A O 1
ATOM 702 N N . PHE A 1 93 ? 5.024 -8.404 -0.864 1.00 95.31 93 PHE A N 1
ATOM 703 C CA . PHE A 1 93 ? 6.267 -8.117 -1.589 1.00 95.31 93 PHE A CA 1
ATOM 704 C C . PHE A 1 93 ? 7.275 -7.414 -0.683 1.00 95.31 93 PHE A C 1
ATOM 706 O O . PHE A 1 93 ? 6.943 -6.447 -0.002 1.00 95.31 93 PHE A O 1
ATOM 713 N N . GLN A 1 94 ? 8.514 -7.887 -0.674 1.00 97.00 94 GLN A N 1
ATOM 714 C CA . GLN A 1 94 ? 9.610 -7.351 0.127 1.00 97.00 94 GLN A CA 1
ATOM 715 C C . GLN A 1 94 ? 10.425 -6.299 -0.623 1.00 97.00 94 GLN A C 1
ATOM 717 O O . GLN A 1 94 ? 11.055 -5.462 0.023 1.00 97.00 94 GLN A O 1
ATOM 722 N N . THR A 1 95 ? 10.426 -6.320 -1.961 1.00 98.25 95 THR A N 1
ATOM 723 C CA . THR A 1 95 ? 11.277 -5.431 -2.771 1.00 98.25 95 THR A CA 1
ATOM 724 C C . THR A 1 95 ? 10.499 -4.691 -3.865 1.00 98.25 95 THR A C 1
ATOM 726 O O . THR A 1 95 ? 9.414 -5.108 -4.274 1.00 98.25 95 THR A O 1
ATOM 729 N N . LEU A 1 96 ? 11.041 -3.562 -4.340 1.00 98.31 96 LEU A N 1
ATOM 730 C CA . LEU A 1 96 ? 10.439 -2.802 -5.445 1.00 98.31 96 LEU A CA 1
ATOM 731 C C . LEU A 1 96 ? 10.495 -3.577 -6.765 1.00 98.31 96 LEU A C 1
ATOM 733 O O . LEU A 1 96 ? 9.630 -3.395 -7.616 1.00 98.31 96 LEU A O 1
ATOM 737 N N . GLU A 1 97 ? 11.479 -4.455 -6.931 1.00 98.44 97 GLU A N 1
ATOM 738 C CA . GLU A 1 97 ? 11.600 -5.345 -8.082 1.00 98.44 97 GLU A CA 1
ATOM 739 C C . GLU A 1 97 ? 10.407 -6.297 -8.159 1.00 98.44 97 GLU A C 1
ATOM 741 O O . GLU A 1 97 ? 9.817 -6.425 -9.225 1.00 98.44 97 GLU A O 1
ATOM 746 N N . GLU A 1 98 ? 9.991 -6.896 -7.038 1.00 98.06 98 GLU A N 1
ATOM 747 C CA . GLU A 1 98 ? 8.791 -7.743 -6.988 1.00 98.06 98 GLU A CA 1
ATOM 748 C C . GLU A 1 98 ? 7.522 -6.948 -7.329 1.00 98.06 98 GLU A C 1
ATOM 750 O O . GLU A 1 98 ? 6.639 -7.441 -8.030 1.00 98.06 98 GLU A O 1
ATOM 755 N N . VAL A 1 99 ? 7.446 -5.683 -6.896 1.00 98.12 99 VAL A N 1
ATOM 756 C CA . VAL A 1 99 ? 6.340 -4.781 -7.253 1.00 98.12 99 VAL A CA 1
ATOM 757 C C . VAL A 1 99 ? 6.311 -4.503 -8.755 1.00 98.12 99 VAL A C 1
ATOM 759 O O . VAL A 1 99 ? 5.249 -4.586 -9.371 1.00 98.12 99 VAL A O 1
ATOM 762 N N . VAL A 1 100 ? 7.452 -4.167 -9.358 1.00 97.62 100 VAL A N 1
ATOM 763 C CA . VAL A 1 100 ? 7.546 -3.915 -10.804 1.00 97.62 100 VAL A CA 1
ATOM 764 C C . VAL A 1 100 ? 7.243 -5.188 -11.595 1.00 97.62 100 VAL A C 1
ATOM 766 O O . VAL A 1 100 ? 6.521 -5.132 -12.589 1.00 97.62 100 VAL A O 1
ATOM 769 N N . GLU A 1 101 ? 7.719 -6.340 -11.126 1.00 96.88 101 GLU A N 1
ATOM 770 C CA . GLU A 1 101 ? 7.453 -7.645 -11.732 1.00 96.88 101 GLU A CA 1
ATOM 771 C C . GLU A 1 101 ? 5.962 -8.012 -11.698 1.00 96.88 101 GLU A C 1
ATOM 773 O O . GLU A 1 101 ? 5.438 -8.607 -12.645 1.00 96.88 101 GLU A O 1
ATOM 778 N N . HIS A 1 102 ? 5.251 -7.615 -10.638 1.00 96.69 102 HIS A N 1
ATOM 779 C CA . HIS A 1 102 ? 3.803 -7.790 -10.546 1.00 96.69 102 HIS A CA 1
ATOM 780 C C . HIS A 1 102 ? 3.065 -7.067 -11.676 1.00 96.69 102 HIS A C 1
ATOM 782 O O . HIS A 1 102 ? 2.284 -7.685 -12.401 1.00 96.69 102 HIS A O 1
ATOM 788 N N . TYR A 1 103 ? 3.349 -5.775 -11.855 1.00 95.75 103 TYR A N 1
ATOM 789 C CA . TYR A 1 103 ? 2.724 -4.960 -12.902 1.00 95.75 103 TYR A CA 1
ATOM 790 C C . TYR A 1 103 ? 3.159 -5.349 -14.318 1.00 95.75 103 TYR A C 1
ATOM 792 O O . TYR A 1 103 ? 2.410 -5.108 -15.261 1.00 95.75 103 TYR A O 1
ATOM 800 N N . ASP A 1 104 ? 4.348 -5.932 -14.482 1.00 94.69 104 ASP A N 1
ATOM 801 C CA . ASP A 1 104 ? 4.821 -6.365 -15.794 1.00 94.69 104 ASP A CA 1
ATOM 802 C C . ASP A 1 104 ? 4.110 -7.637 -16.282 1.00 94.69 104 ASP A C 1
ATOM 804 O O . ASP A 1 104 ? 3.721 -7.690 -17.452 1.00 94.69 104 ASP A O 1
ATOM 808 N N . GLN A 1 105 ? 3.951 -8.657 -15.415 1.00 91.19 105 GLN A N 1
ATOM 809 C CA . GLN A 1 105 ? 3.549 -10.009 -15.860 1.00 91.19 105 GLN A CA 1
ATOM 810 C C . GLN A 1 105 ? 2.571 -10.782 -14.962 1.00 91.19 105 GLN A C 1
ATOM 812 O O . GLN A 1 105 ? 2.062 -11.810 -15.411 1.00 91.19 105 GLN A O 1
ATOM 817 N N . HIS A 1 106 ? 2.284 -10.343 -13.732 1.00 93.69 106 HIS A N 1
ATOM 818 C CA . HIS A 1 106 ? 1.557 -11.170 -12.749 1.00 93.69 106 HIS A CA 1
ATOM 819 C C . HIS A 1 106 ? 0.167 -10.650 -12.369 1.00 93.69 106 HIS A C 1
ATOM 821 O O . HIS A 1 106 ? -0.425 -11.130 -11.397 1.00 93.69 106 HIS A O 1
ATOM 827 N N . LEU A 1 107 ? -0.385 -9.718 -13.152 1.00 94.06 107 LEU A N 1
ATOM 828 C CA . LEU A 1 107 ? -1.758 -9.253 -12.981 1.00 94.06 107 LEU A CA 1
ATOM 829 C C . LEU A 1 107 ? -2.743 -10.427 -13.052 1.00 94.06 107 LEU A C 1
ATOM 831 O O . LEU A 1 107 ? -2.827 -11.144 -14.050 1.00 94.06 107 LEU A O 1
ATOM 835 N N . GLN A 1 108 ? -3.513 -10.609 -11.984 1.00 93.62 108 GLN A N 1
ATOM 836 C CA . GLN A 1 108 ? -4.567 -11.608 -11.915 1.00 93.62 108 GLN A CA 1
ATOM 837 C C . GLN A 1 108 ? -5.868 -11.064 -12.515 1.00 93.62 108 GLN A C 1
ATOM 839 O O . GLN A 1 108 ? -6.230 -9.906 -12.273 1.00 93.62 108 GLN A O 1
ATOM 844 N N . PRO A 1 109 ? -6.621 -11.891 -13.258 1.00 91.62 109 PRO A N 1
ATOM 845 C CA . PRO A 1 109 ? -7.923 -11.492 -13.766 1.00 91.62 109 PRO A CA 1
ATOM 846 C C . PRO A 1 109 ? -8.892 -11.298 -12.596 1.00 91.62 109 PRO A C 1
ATOM 848 O O . PRO A 1 109 ? -9.126 -12.216 -11.819 1.00 91.62 109 PRO A O 1
ATOM 851 N N . HIS A 1 110 ? -9.494 -10.118 -12.485 1.00 90.88 110 HIS A N 1
ATOM 852 C CA . HIS A 1 110 ? -10.484 -9.808 -11.455 1.00 90.88 110 HIS A CA 1
ATOM 853 C C . HIS A 1 110 ? -11.605 -8.953 -12.057 1.00 90.88 110 HIS A C 1
ATOM 855 O O . HIS A 1 110 ? -11.348 -8.125 -12.932 1.00 90.88 110 HIS A O 1
ATOM 861 N N . ALA A 1 111 ? -12.848 -9.125 -11.591 1.00 91.88 111 ALA A N 1
ATOM 862 C CA . ALA A 1 111 ? -14.006 -8.393 -12.123 1.00 91.88 111 ALA A CA 1
ATOM 863 C C . ALA A 1 111 ? -13.853 -6.865 -11.998 1.00 91.88 111 ALA A C 1
ATOM 865 O O . ALA A 1 111 ? -14.292 -6.124 -12.873 1.00 91.88 111 ALA A O 1
ATOM 866 N N . ASN A 1 112 ? -13.170 -6.426 -10.938 1.00 93.19 112 ASN A N 1
ATOM 867 C CA . ASN A 1 112 ? -12.904 -5.019 -10.637 1.00 93.19 112 ASN A CA 1
ATOM 868 C C . ASN A 1 112 ? -11.453 -4.600 -10.947 1.00 93.19 112 ASN A C 1
ATOM 870 O O . ASN A 1 112 ? -10.992 -3.602 -10.395 1.00 93.19 112 ASN A O 1
ATOM 874 N N . LEU A 1 113 ? -10.704 -5.378 -11.747 1.00 93.31 113 LEU A N 1
ATOM 875 C CA . LEU A 1 113 ? -9.368 -4.979 -12.217 1.00 93.31 113 LEU A CA 1
ATOM 876 C C . LEU A 1 113 ? -9.462 -3.638 -12.958 1.00 93.31 113 LEU A C 1
ATOM 878 O O . LEU A 1 113 ? -10.365 -3.458 -13.779 1.00 93.31 113 LEU A O 1
ATOM 882 N N . ASP A 1 114 ? -8.536 -2.713 -12.683 1.00 91.12 114 ASP A N 1
ATOM 883 C CA . ASP A 1 114 ? -8.533 -1.411 -13.354 1.00 91.12 114 ASP A CA 1
ATOM 884 C C . ASP A 1 114 ? -8.472 -1.585 -14.885 1.00 91.12 114 ASP A C 1
ATOM 886 O O . ASP A 1 114 ? -7.575 -2.277 -15.379 1.00 91.12 114 ASP A O 1
ATOM 890 N N . PRO A 1 115 ? -9.365 -0.949 -15.663 1.00 87.06 115 PRO A N 1
ATOM 891 C CA . PRO A 1 115 ? -9.323 -1.020 -17.121 1.00 87.06 115 PRO A CA 1
ATOM 892 C C . PRO A 1 115 ? -7.979 -0.587 -17.718 1.00 87.06 115 PRO A C 1
ATOM 894 O O . PRO A 1 115 ? -7.559 -1.158 -18.720 1.00 87.06 115 PRO A O 1
ATOM 897 N N . ILE A 1 116 ? -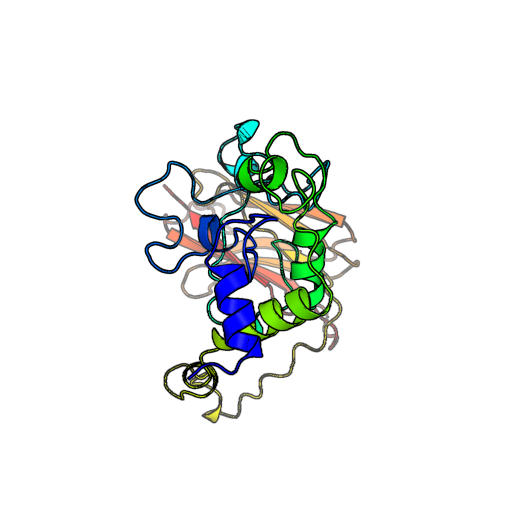7.261 0.355 -17.089 1.00 85.19 116 ILE A N 1
ATOM 898 C CA . ILE A 1 116 ? -5.914 0.759 -17.528 1.00 85.19 116 ILE A CA 1
ATOM 899 C C . ILE A 1 116 ? -4.966 -0.440 -17.507 1.00 85.19 116 ILE A C 1
ATOM 901 O O . ILE A 1 116 ? -4.197 -0.628 -18.442 1.00 85.19 116 ILE A O 1
ATOM 905 N N . LEU A 1 117 ? -5.042 -1.262 -16.461 1.00 88.19 117 LEU A N 1
ATOM 906 C CA . LEU A 1 117 ? -4.186 -2.432 -16.279 1.00 88.19 117 LEU A CA 1
ATOM 907 C C . LEU A 1 117 ? -4.643 -3.640 -17.097 1.00 88.19 117 LEU A C 1
ATOM 909 O O . LEU A 1 117 ? -3.877 -4.578 -17.256 1.00 88.19 117 LEU A O 1
ATOM 913 N N . ARG A 1 118 ? -5.881 -3.649 -17.594 1.00 85.94 118 ARG A N 1
ATOM 914 C CA . ARG A 1 118 ? -6.402 -4.726 -18.443 1.00 85.94 118 ARG A CA 1
ATOM 915 C C . ARG A 1 118 ? -6.161 -4.457 -19.926 1.00 85.94 118 ARG A C 1
ATOM 917 O O . ARG A 1 118 ? -5.816 -5.368 -20.673 1.00 85.94 118 ARG A O 1
ATOM 924 N N . ASP A 1 119 ? -6.378 -3.214 -20.342 1.00 80.88 119 ASP A N 1
ATOM 925 C CA . ASP A 1 119 ? -6.538 -2.863 -21.752 1.00 80.88 119 ASP A CA 1
ATOM 926 C C . ASP A 1 119 ? -5.306 -2.134 -22.310 1.00 80.88 119 ASP A C 1
ATOM 928 O O . ASP A 1 119 ? -5.054 -2.198 -23.513 1.00 80.88 119 ASP A O 1
ATOM 932 N N . LEU A 1 120 ? -4.509 -1.477 -21.454 1.00 73.81 120 LEU A N 1
ATOM 933 C CA . LEU A 1 120 ? -3.291 -0.777 -21.866 1.00 73.81 120 LEU A CA 1
ATOM 934 C C . LEU A 1 120 ? -2.048 -1.599 -21.519 1.00 73.81 120 LEU A C 1
ATOM 936 O O . LEU A 1 120 ? -1.910 -2.147 -20.429 1.00 73.81 120 LEU A O 1
ATOM 940 N N . GLY A 1 121 ? -1.127 -1.665 -22.470 1.00 80.56 121 GLY A N 1
ATOM 941 C CA . GLY A 1 121 ? 0.126 -2.404 -22.377 1.00 80.56 121 GLY A CA 1
ATOM 942 C C . GLY A 1 121 ? 1.033 -2.017 -23.537 1.00 80.56 121 GLY A C 1
ATOM 943 O O . GLY A 1 121 ? 0.630 -1.229 -24.394 1.00 80.56 121 GLY A O 1
ATOM 944 N N . ASN A 1 122 ? 2.255 -2.542 -23.569 1.00 83.56 122 ASN A N 1
ATOM 945 C CA . ASN A 1 122 ? 3.146 -2.267 -24.695 1.00 83.56 122 ASN A CA 1
ATOM 946 C C . ASN A 1 122 ? 2.879 -3.233 -25.853 1.00 83.56 122 ASN A C 1
ATOM 948 O O . ASN A 1 122 ? 2.370 -2.812 -26.886 1.00 83.56 122 ASN A O 1
ATOM 952 N N . VAL A 1 123 ? 3.221 -4.519 -25.715 1.00 83.50 123 VAL A N 1
ATOM 953 C CA . VAL A 1 123 ? 3.054 -5.481 -26.822 1.00 83.50 123 VAL A CA 1
ATOM 954 C C . VAL A 1 123 ? 1.697 -6.167 -26.745 1.00 83.50 123 VAL A C 1
ATOM 956 O O . VAL A 1 123 ? 1.056 -6.387 -27.773 1.00 83.50 123 VAL A O 1
ATOM 959 N N . ARG A 1 124 ? 1.241 -6.502 -25.535 1.00 82.75 124 ARG A N 1
ATOM 960 C CA . ARG A 1 124 ? -0.040 -7.180 -25.311 1.00 82.75 124 ARG A CA 1
ATOM 961 C C . ARG A 1 124 ? -0.894 -6.413 -24.295 1.00 82.75 124 ARG A C 1
ATOM 963 O O . ARG A 1 124 ? -0.339 -5.886 -23.332 1.00 82.75 124 ARG A O 1
ATOM 970 N N . PRO A 1 125 ? -2.230 -6.367 -24.465 1.00 79.75 125 PRO A N 1
ATOM 971 C CA . PRO A 1 125 ? -3.123 -5.799 -23.458 1.00 79.75 125 PRO A CA 1
ATOM 972 C C . PRO A 1 125 ? -2.892 -6.443 -22.090 1.00 79.75 125 PRO A C 1
ATOM 974 O O . PRO A 1 125 ? -2.816 -7.669 -21.989 1.00 79.75 125 PRO A O 1
ATOM 977 N N . GLY A 1 126 ? -2.741 -5.607 -21.065 1.00 80.19 126 GLY A N 1
ATOM 978 C CA . GLY A 1 126 ? -2.496 -6.030 -19.690 1.00 80.19 126 GLY A CA 1
ATOM 979 C C . GLY A 1 126 ? -1.080 -6.510 -19.379 1.00 80.19 126 GLY A C 1
ATOM 980 O O . GLY A 1 126 ? -0.846 -7.032 -18.294 1.00 80.19 126 GLY A O 1
ATOM 981 N N . TYR A 1 127 ? -0.130 -6.313 -20.297 1.00 86.44 127 TYR A N 1
ATOM 982 C CA . TYR A 1 127 ? 1.288 -6.577 -20.067 1.00 86.44 127 TYR A CA 1
ATOM 983 C C . TYR A 1 127 ? 2.123 -5.362 -20.465 1.00 86.44 127 TYR A C 1
ATOM 985 O O . TYR A 1 127 ? 1.963 -4.783 -21.546 1.00 86.44 127 TYR A O 1
ATOM 993 N N . LEU A 1 128 ? 3.049 -4.971 -19.592 1.00 91.38 128 LEU A N 1
ATOM 994 C CA . LEU A 1 128 ? 3.992 -3.901 -19.910 1.00 91.38 128 LEU A CA 1
ATOM 995 C C . LEU A 1 128 ? 5.147 -4.411 -20.781 1.00 91.38 128 LEU A C 1
ATOM 997 O O . LEU A 1 128 ? 5.740 -3.617 -21.507 1.00 91.38 128 LEU A O 1
ATOM 1001 N N . ASP A 1 129 ? 5.435 -5.715 -20.763 1.00 91.94 129 ASP A N 1
ATOM 1002 C CA . ASP A 1 129 ? 6.504 -6.356 -21.538 1.00 91.94 129 ASP A CA 1
ATOM 1003 C C . ASP A 1 129 ? 7.829 -5.558 -21.447 1.00 91.94 129 ASP A C 1
ATOM 1005 O O . ASP A 1 129 ? 8.442 -5.186 -22.459 1.00 91.94 129 ASP A O 1
ATOM 1009 N N . LEU A 1 130 ? 8.228 -5.219 -20.217 1.00 93.31 130 LEU A N 1
ATOM 1010 C CA . LEU A 1 130 ? 9.439 -4.467 -19.899 1.00 93.31 130 LEU A CA 1
ATOM 1011 C C . LEU A 1 130 ? 10.679 -5.362 -19.997 1.00 93.31 130 LEU A C 1
ATOM 1013 O O . LEU A 1 130 ? 10.740 -6.467 -19.455 1.00 93.31 130 LEU A O 1
ATOM 1017 N N . SER A 1 131 ? 11.722 -4.848 -20.639 1.00 94.25 131 SER A N 1
ATOM 1018 C CA . SER A 1 131 ? 13.058 -5.441 -20.605 1.00 94.25 131 SER A CA 1
ATOM 1019 C C . SER A 1 131 ? 13.671 -5.361 -19.203 1.00 94.25 131 SER A C 1
ATOM 1021 O O . SER A 1 131 ? 13.307 -4.511 -18.389 1.00 94.25 131 SER A O 1
ATOM 1023 N N . ALA A 1 132 ? 14.676 -6.199 -18.930 1.00 96.44 132 ALA A N 1
ATOM 1024 C CA . ALA A 1 132 ? 15.403 -6.163 -17.659 1.00 96.44 132 ALA A CA 1
ATOM 1025 C C . ALA A 1 132 ? 15.983 -4.767 -17.356 1.00 96.44 132 ALA A C 1
ATOM 1027 O O . ALA A 1 132 ? 15.893 -4.294 -16.229 1.00 96.44 132 ALA A O 1
ATOM 1028 N N . SER A 1 133 ? 16.514 -4.071 -18.368 1.00 96.50 133 SER A N 1
ATOM 1029 C CA . SER A 1 133 ? 17.017 -2.701 -18.217 1.00 96.50 133 SER A CA 1
ATOM 1030 C C . SER A 1 133 ? 15.919 -1.691 -17.888 1.00 96.50 133 SER A C 1
ATOM 1032 O O . SER A 1 133 ? 16.152 -0.799 -17.077 1.00 96.50 133 SER A O 1
ATOM 1034 N N . GLU A 1 134 ? 14.728 -1.824 -18.479 1.00 96.62 134 GLU A N 1
ATOM 1035 C CA . GLU A 1 134 ? 13.593 -0.941 -18.183 1.00 96.62 134 GLU A CA 1
ATOM 1036 C C . GLU A 1 134 ? 13.083 -1.162 -16.751 1.00 96.62 134 GLU A C 1
ATOM 1038 O O . GLU A 1 134 ? 12.833 -0.190 -16.041 1.00 96.62 134 GLU A O 1
ATOM 1043 N N . LYS A 1 135 ? 13.017 -2.416 -16.279 1.00 97.69 135 LYS A N 1
ATOM 1044 C CA . LYS A 1 135 ? 12.653 -2.730 -14.885 1.00 97.69 135 LYS A CA 1
ATOM 1045 C C . LYS A 1 135 ? 13.628 -2.091 -13.894 1.00 97.69 135 LYS A C 1
ATOM 1047 O O . LYS A 1 135 ? 13.204 -1.366 -12.994 1.00 97.69 135 LYS A O 1
ATOM 1052 N N . THR A 1 136 ? 14.934 -2.278 -14.095 1.00 98.25 136 THR A N 1
ATOM 1053 C CA . THR A 1 136 ? 15.964 -1.681 -13.227 1.00 98.25 136 THR A CA 1
ATOM 1054 C C . THR A 1 136 ? 15.966 -0.151 -13.308 1.00 98.25 136 THR A C 1
ATOM 1056 O O . THR A 1 136 ? 16.229 0.523 -12.313 1.00 98.25 136 THR A O 1
ATOM 1059 N N . ALA A 1 137 ? 15.669 0.431 -14.473 1.00 98.38 137 ALA A N 1
ATOM 1060 C CA . ALA A 1 137 ? 15.537 1.878 -14.624 1.00 98.38 137 ALA A CA 1
ATOM 1061 C C . ALA A 1 137 ? 14.333 2.428 -13.850 1.00 98.38 137 ALA A C 1
ATOM 1063 O O . ALA A 1 137 ? 14.465 3.425 -13.141 1.00 98.38 137 ALA A O 1
ATOM 1064 N N . LEU A 1 138 ? 13.181 1.753 -13.921 1.00 97.81 138 LEU A N 1
ATOM 1065 C CA . LEU A 1 138 ? 11.983 2.138 -13.180 1.00 97.81 138 LEU A CA 1
ATOM 1066 C C . LEU A 1 138 ? 12.215 2.081 -11.664 1.00 97.81 138 LEU A C 1
ATOM 1068 O O . LEU A 1 138 ? 11.886 3.038 -10.967 1.00 97.81 138 LEU A O 1
ATOM 1072 N N . VAL A 1 139 ? 12.847 1.015 -11.159 1.00 98.50 139 VAL A N 1
ATOM 1073 C CA . VAL A 1 139 ? 13.228 0.912 -9.739 1.00 98.50 139 VAL A CA 1
ATOM 1074 C C . VAL A 1 139 ? 14.197 2.030 -9.344 1.00 98.50 139 VAL A C 1
ATOM 1076 O O . VAL A 1 139 ? 13.968 2.700 -8.338 1.00 98.50 139 VAL A O 1
ATOM 1079 N N . ALA A 1 140 ? 15.227 2.306 -10.153 1.00 98.25 140 ALA A N 1
ATOM 1080 C CA . ALA A 1 140 ? 16.159 3.407 -9.894 1.00 98.25 140 ALA A CA 1
ATOM 1081 C C . ALA A 1 140 ? 15.434 4.758 -9.798 1.00 98.25 140 ALA A C 1
ATOM 1083 O O . ALA A 1 140 ? 15.674 5.520 -8.865 1.00 98.25 140 ALA A O 1
ATOM 1084 N N . PHE A 1 141 ? 14.482 5.025 -10.696 1.00 97.62 141 PHE A N 1
ATOM 1085 C CA . PHE A 1 141 ? 13.658 6.227 -10.613 1.00 97.62 141 PHE A CA 1
ATOM 1086 C C . PHE A 1 141 ? 12.782 6.257 -9.350 1.00 97.62 141 PHE A C 1
ATOM 1088 O O . PHE A 1 141 ? 12.688 7.303 -8.709 1.00 97.62 141 PHE A O 1
ATOM 1095 N N . LEU A 1 142 ? 12.202 5.130 -8.921 1.00 96.62 142 LEU A N 1
ATOM 1096 C CA . LEU A 1 142 ? 11.434 5.065 -7.670 1.00 96.62 142 LEU A CA 1
ATOM 1097 C C . LEU A 1 142 ? 12.282 5.409 -6.433 1.00 96.62 142 LEU A C 1
ATOM 1099 O O . LEU A 1 142 ? 11.783 6.057 -5.510 1.00 96.62 142 LEU A O 1
ATOM 1103 N N . HIS A 1 143 ? 13.568 5.049 -6.419 1.00 96.56 143 HIS A N 1
ATOM 1104 C CA . HIS A 1 143 ? 14.488 5.439 -5.346 1.00 96.56 143 HIS A CA 1
ATOM 1105 C C . HIS A 1 143 ? 14.692 6.957 -5.250 1.00 96.56 143 HIS A C 1
ATOM 1107 O O . HIS A 1 143 ? 14.936 7.463 -4.151 1.00 96.56 143 HIS A O 1
ATOM 1113 N N . THR A 1 144 ? 14.508 7.701 -6.345 1.00 94.88 144 THR A N 1
ATOM 1114 C CA . THR A 1 144 ? 14.621 9.171 -6.349 1.00 94.88 144 THR A CA 1
ATOM 1115 C C . THR A 1 144 ? 13.519 9.865 -5.546 1.00 94.88 144 THR A C 1
ATOM 1117 O O . THR A 1 144 ? 13.671 11.021 -5.158 1.00 94.88 144 THR A O 1
ATOM 1120 N N . PHE A 1 145 ? 12.430 9.158 -5.220 1.00 92.69 145 PHE A N 1
ATOM 1121 C CA . PHE A 1 145 ? 11.362 9.670 -4.360 1.00 92.69 145 PHE A CA 1
ATOM 1122 C C . PHE A 1 145 ? 11.689 9.614 -2.861 1.00 92.69 145 PHE A C 1
ATOM 1124 O O . PHE A 1 145 ? 10.812 9.896 -2.039 1.00 92.69 145 PHE A O 1
ATOM 1131 N N . THR A 1 146 ? 12.915 9.239 -2.496 1.00 92.25 146 THR A N 1
ATOM 1132 C CA . THR A 1 146 ? 13.369 9.139 -1.108 1.00 92.25 146 THR A CA 1
ATOM 1133 C C . THR A 1 146 ? 13.822 10.493 -0.577 1.00 92.25 146 THR A C 1
ATOM 1135 O O . THR A 1 146 ? 14.813 11.058 -1.032 1.00 92.25 146 THR A O 1
ATOM 1138 N N . ASP A 1 147 ? 13.120 10.991 0.433 1.00 90.06 147 ASP A N 1
ATOM 1139 C CA . ASP A 1 147 ? 13.509 12.166 1.200 1.00 90.06 147 ASP A CA 1
ATOM 1140 C C . ASP A 1 147 ? 14.488 11.760 2.307 1.00 90.06 147 ASP A C 1
ATOM 1142 O O . ASP A 1 147 ? 14.102 11.269 3.369 1.00 90.06 147 ASP A O 1
ATOM 1146 N N . THR A 1 148 ? 15.779 11.932 2.038 1.00 86.62 148 THR A N 1
ATOM 1147 C CA . THR A 1 148 ? 16.850 11.602 2.987 1.00 86.62 148 THR A CA 1
ATOM 1148 C C . THR A 1 148 ? 16.986 12.619 4.120 1.00 86.62 148 THR A C 1
ATOM 1150 O O . THR A 1 148 ? 17.569 12.298 5.155 1.00 86.62 148 THR A O 1
ATOM 1153 N N . ALA A 1 149 ? 16.444 13.831 3.960 1.00 88.25 149 ALA A N 1
ATOM 1154 C CA . ALA A 1 149 ? 16.457 14.833 5.018 1.00 88.25 149 ALA A CA 1
ATOM 1155 C C . ALA A 1 149 ? 15.446 14.458 6.107 1.00 88.25 149 ALA A C 1
ATOM 1157 O O . ALA A 1 149 ? 15.805 14.404 7.281 1.00 88.25 149 ALA A O 1
ATOM 1158 N N . LEU A 1 150 ? 14.219 14.090 5.717 1.00 87.06 150 LEU A N 1
ATOM 1159 C CA . LEU A 1 150 ? 13.159 13.721 6.661 1.00 87.06 150 LEU A CA 1
ATOM 1160 C C . LEU A 1 150 ? 13.553 12.561 7.592 1.00 87.06 150 LEU A C 1
ATOM 1162 O O . LEU A 1 150 ? 13.164 12.555 8.756 1.00 87.06 150 LEU A O 1
ATOM 1166 N N . THR A 1 151 ? 14.318 11.578 7.108 1.00 83.75 151 THR A N 1
ATOM 1167 C CA . THR A 1 151 ? 14.684 10.392 7.906 1.00 83.75 151 THR A CA 1
ATOM 1168 C C . THR A 1 151 ? 15.700 10.660 9.011 1.00 83.75 151 THR A C 1
ATOM 1170 O O . THR A 1 151 ? 15.841 9.837 9.915 1.00 83.75 151 THR A O 1
ATOM 1173 N N . THR A 1 152 ? 16.415 11.782 8.944 1.00 86.06 152 THR A N 1
ATOM 1174 C CA . THR A 1 152 ? 17.468 12.139 9.905 1.00 86.06 152 THR A CA 1
ATOM 1175 C C . THR A 1 152 ? 17.191 13.445 10.639 1.00 86.06 152 THR A C 1
ATOM 1177 O O . THR A 1 152 ? 17.942 13.806 11.546 1.00 86.06 152 THR A O 1
ATOM 1180 N N . ASP A 1 153 ? 16.110 14.136 10.285 1.00 89.88 153 ASP A N 1
ATOM 1181 C CA . ASP A 1 153 ? 15.747 15.417 10.867 1.00 89.88 153 ASP A CA 1
ATOM 1182 C C . ASP A 1 153 ? 15.315 15.254 12.344 1.00 89.88 153 ASP A C 1
ATOM 1184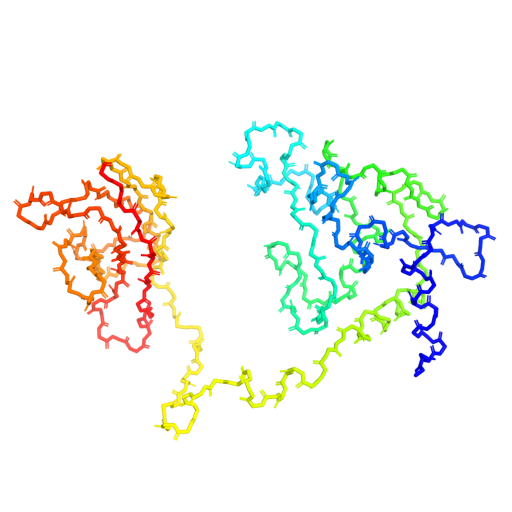 O O . ASP A 1 153 ? 14.312 14.587 12.640 1.00 89.88 153 ASP A O 1
ATOM 1188 N N . PRO A 1 154 ? 16.038 15.883 13.296 1.00 88.44 154 PRO A N 1
ATOM 1189 C CA . PRO A 1 154 ? 15.716 15.826 14.718 1.00 88.44 154 PRO A CA 1
ATOM 1190 C C . PRO A 1 154 ? 14.308 16.322 15.064 1.00 88.44 154 PRO A C 1
ATOM 1192 O O . PRO A 1 154 ? 13.775 15.925 16.098 1.00 88.44 154 PRO A O 1
ATOM 1195 N N . GLN A 1 155 ? 13.695 17.166 14.225 1.00 90.25 155 GLN A N 1
ATOM 1196 C CA . GLN A 1 155 ? 12.332 17.658 14.427 1.00 90.25 155 GLN A CA 1
ATOM 1197 C C . GLN A 1 155 ? 11.290 16.528 14.395 1.00 90.25 155 GLN A C 1
ATOM 1199 O O . GLN A 1 155 ? 10.260 16.632 15.063 1.00 90.25 155 GLN A O 1
ATOM 1204 N N . TYR A 1 156 ? 11.555 15.454 13.645 1.00 87.56 156 TYR A N 1
ATOM 1205 C CA . TYR A 1 156 ? 10.659 14.299 13.508 1.00 87.56 156 TYR A CA 1
ATOM 1206 C C . TYR A 1 156 ? 11.179 13.051 14.233 1.00 87.56 156 TYR A C 1
ATOM 1208 O O . TYR A 1 156 ? 10.529 12.004 14.209 1.00 87.56 156 TYR A O 1
ATOM 1216 N N . ALA A 1 157 ? 12.338 13.147 14.889 1.00 86.00 157 ALA A N 1
ATOM 1217 C CA . ALA A 1 157 ? 12.898 12.066 15.686 1.00 86.00 157 ALA A CA 1
ATOM 1218 C C . ALA A 1 157 ? 12.079 11.817 16.963 1.00 86.00 157 ALA A C 1
ATOM 1220 O O . ALA A 1 157 ? 11.366 12.690 17.460 1.00 86.00 157 ALA A O 1
ATOM 1221 N N . ASN A 1 158 ? 12.214 10.617 17.538 1.00 82.00 158 ASN A N 1
ATOM 1222 C CA . ASN A 1 158 ? 11.595 10.302 18.821 1.00 82.00 158 ASN A CA 1
ATOM 1223 C C . ASN A 1 158 ? 12.182 11.214 19.929 1.00 82.00 158 ASN A C 1
ATOM 1225 O O . ASN A 1 158 ? 13.366 11.070 20.268 1.00 82.00 158 ASN A O 1
ATOM 1229 N N . PRO A 1 159 ? 11.372 12.104 20.544 1.00 82.75 159 PRO A N 1
ATOM 1230 C CA . PRO A 1 159 ? 11.854 13.073 21.527 1.00 82.75 159 PRO A CA 1
ATOM 1231 C C . PRO A 1 159 ? 12.250 12.436 22.870 1.00 82.75 159 PRO A C 1
ATOM 1233 O O . PRO A 1 159 ? 12.808 13.115 23.728 1.00 82.75 159 PRO A O 1
ATOM 1236 N N . PHE A 1 160 ? 11.986 11.140 23.071 1.00 81.56 160 PHE A N 1
ATOM 1237 C CA . PHE A 1 160 ? 12.267 10.417 24.314 1.00 81.56 160 PHE A CA 1
ATOM 1238 C C . PHE A 1 160 ? 13.581 9.615 24.289 1.00 81.56 160 PHE A C 1
ATOM 1240 O O . PHE A 1 160 ? 13.925 8.969 25.278 1.00 81.56 160 PHE A O 1
ATOM 1247 N N . THR A 1 161 ? 14.356 9.680 23.202 1.00 68.50 161 THR A N 1
ATOM 1248 C CA . THR A 1 161 ? 15.650 8.974 23.068 1.00 68.50 161 THR A CA 1
ATOM 1249 C C . THR A 1 161 ? 16.718 9.447 24.067 1.00 68.50 161 THR A C 1
ATOM 1251 O O . THR A 1 161 ? 17.582 8.666 24.463 1.00 68.50 161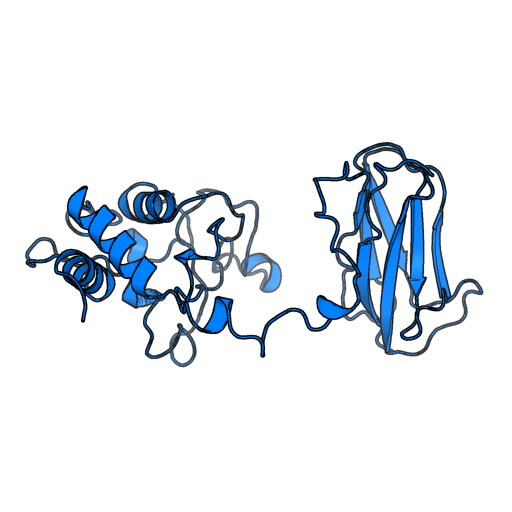 THR A O 1
ATOM 1254 N N . SER A 1 162 ? 16.635 10.691 24.548 1.00 62.09 162 SER A N 1
ATOM 1255 C CA . SER A 1 162 ? 17.557 11.273 25.537 1.00 62.09 162 SER A CA 1
ATOM 1256 C C . SER A 1 162 ? 17.270 10.869 26.991 1.00 62.09 162 SER A C 1
ATOM 1258 O O . SER A 1 162 ? 18.113 11.083 27.860 1.00 62.09 162 SER A O 1
ATOM 1260 N N . LEU A 1 163 ? 16.122 10.241 27.277 1.00 58.59 163 LEU A N 1
ATOM 1261 C CA . LEU A 1 163 ? 15.724 9.840 28.636 1.00 58.59 163 LEU A CA 1
ATOM 1262 C C . LEU A 1 163 ? 16.333 8.505 29.092 1.00 58.59 163 LEU A C 1
ATOM 1264 O O . LEU A 1 163 ? 15.988 8.007 30.162 1.00 58.59 163 LEU A O 1
ATOM 1268 N N . GLY A 1 164 ? 17.203 7.878 28.292 1.00 51.03 164 GLY A N 1
ATOM 1269 C CA . GLY A 1 164 ? 17.779 6.568 28.620 1.00 51.03 164 GLY A CA 1
ATOM 1270 C C . GLY A 1 164 ? 16.753 5.425 28.656 1.00 51.03 164 GLY A C 1
ATOM 1271 O O . GLY A 1 164 ? 17.104 4.293 28.997 1.00 51.03 164 GLY A O 1
ATOM 1272 N N . LEU A 1 165 ? 15.503 5.693 28.265 1.00 51.22 165 LEU A N 1
ATOM 1273 C CA . LEU A 1 165 ? 14.486 4.686 27.998 1.00 51.22 165 LEU A CA 1
ATOM 1274 C C . LEU A 1 165 ? 14.874 3.990 26.695 1.00 51.22 165 LEU A C 1
ATOM 1276 O O . LEU A 1 165 ? 14.478 4.397 25.607 1.00 51.22 165 LEU A O 1
ATOM 1280 N N . ARG A 1 166 ? 15.728 2.970 26.799 1.00 52.81 166 ARG A N 1
ATOM 1281 C CA . ARG A 1 166 ? 16.043 2.102 25.665 1.00 52.81 166 ARG A CA 1
ATOM 1282 C C . ARG A 1 166 ? 14.731 1.498 25.177 1.00 52.81 166 ARG A C 1
ATOM 1284 O O . ARG A 1 166 ? 14.122 0.711 25.901 1.00 52.81 166 ARG A O 1
ATOM 1291 N N . GLU A 1 167 ? 14.324 1.837 23.957 1.00 53.75 167 GLU A N 1
ATOM 1292 C CA . GLU A 1 167 ? 13.408 0.995 23.200 1.00 53.75 167 GLU A CA 1
ATOM 1293 C C . GLU A 1 167 ? 14.104 -0.359 23.058 1.00 53.75 167 GLU A C 1
ATOM 1295 O O . GLU A 1 167 ? 15.023 -0.542 22.262 1.00 53.75 167 GLU A O 1
ATOM 1300 N N . GLN A 1 168 ? 13.740 -1.302 23.925 1.00 48.41 168 GLN A N 1
ATOM 1301 C CA . GLN A 1 168 ? 14.025 -2.703 23.673 1.00 48.41 168 GLN A CA 1
ATOM 1302 C C . GLN A 1 168 ? 13.371 -2.996 22.322 1.00 48.41 168 GLN A C 1
ATOM 1304 O O . GLN A 1 168 ? 12.162 -2.760 22.198 1.00 48.41 168 GLN A O 1
ATOM 1309 N N . PRO A 1 169 ? 14.122 -3.469 21.309 1.00 44.56 169 PRO A N 1
ATOM 1310 C CA . PRO A 1 169 ? 13.498 -3.975 20.103 1.00 44.56 169 PRO A CA 1
ATOM 1311 C C . PRO A 1 169 ? 12.416 -4.941 20.564 1.00 44.56 169 PRO A C 1
ATOM 1313 O O . PRO A 1 169 ? 12.682 -5.789 21.422 1.00 44.56 169 PRO A O 1
ATOM 1316 N N . ILE A 1 170 ? 11.201 -4.825 20.031 1.00 46.62 170 ILE A N 1
ATOM 1317 C CA . ILE A 1 170 ? 10.197 -5.877 20.184 1.00 46.62 170 ILE A CA 1
ATOM 1318 C C . ILE A 1 170 ? 10.705 -7.055 19.337 1.00 46.62 170 ILE A C 1
ATOM 1320 O O . ILE A 1 170 ? 10.164 -7.363 18.280 1.00 46.62 170 ILE A O 1
ATOM 1324 N N . ALA A 1 171 ? 11.812 -7.674 19.755 1.00 45.16 171 ALA A N 1
ATOM 1325 C CA . ALA A 1 171 ? 12.261 -8.964 19.287 1.00 45.16 171 ALA A CA 1
ATOM 1326 C C . ALA A 1 171 ? 11.068 -9.874 19.511 1.00 45.16 171 ALA A C 1
ATOM 1328 O O . ALA A 1 171 ? 10.668 -10.033 20.661 1.00 45.16 171 ALA A O 1
ATOM 1329 N N . ALA A 1 172 ? 10.456 -10.312 18.407 1.00 49.25 172 ALA A N 1
ATOM 1330 C CA . ALA A 1 172 ? 9.158 -10.963 18.306 1.00 49.25 172 ALA A CA 1
ATOM 1331 C C . ALA A 1 172 ? 8.814 -11.791 19.550 1.00 49.25 172 ALA A C 1
ATOM 1333 O O . ALA A 1 172 ? 9.036 -13.002 19.596 1.00 49.25 172 ALA A O 1
ATOM 1334 N N . LEU A 1 173 ? 8.275 -11.118 20.574 1.00 55.25 173 LEU A N 1
ATOM 1335 C CA . LEU A 1 173 ? 7.787 -11.796 21.756 1.00 55.25 173 LEU A CA 1
ATOM 1336 C C . LEU A 1 173 ? 6.706 -12.729 21.234 1.00 55.25 173 LEU A C 1
ATOM 1338 O O . LEU A 1 173 ? 5.896 -12.294 20.401 1.00 55.25 173 LEU A O 1
ATOM 1342 N N . PRO A 1 174 ? 6.692 -14.001 21.649 1.00 58.47 174 PRO A N 1
ATOM 1343 C CA . PRO A 1 174 ? 5.648 -14.891 21.211 1.00 58.47 174 PRO A CA 1
ATOM 1344 C C . PRO A 1 174 ? 4.291 -14.245 21.500 1.00 58.47 174 PRO A C 1
ATOM 1346 O O . PRO A 1 174 ? 3.923 -14.010 22.653 1.00 58.47 174 PRO A O 1
ATOM 1349 N N . ARG A 1 175 ? 3.550 -13.919 20.438 1.00 73.12 175 ARG A N 1
ATOM 1350 C CA . ARG A 1 175 ? 2.213 -13.352 20.579 1.00 73.12 175 ARG A CA 1
ATOM 1351 C C . ARG A 1 175 ? 1.313 -14.457 21.144 1.00 73.12 175 ARG A C 1
ATOM 1353 O O . ARG A 1 175 ? 1.066 -15.460 20.491 1.00 73.12 175 ARG A O 1
ATOM 1360 N N . LEU A 1 176 ? 0.881 -14.299 22.387 1.00 86.38 176 LEU A N 1
ATOM 1361 C CA . LEU A 1 176 ? -0.107 -15.099 23.100 1.00 86.38 176 LEU A CA 1
ATOM 1362 C C . LEU A 1 176 ? -1.511 -14.714 22.645 1.00 86.38 176 LEU A C 1
ATOM 1364 O O . LEU A 1 176 ? -2.377 -15.578 22.577 1.00 86.38 176 LEU A O 1
ATOM 1368 N N . PHE A 1 177 ? -1.737 -13.442 22.304 1.00 90.75 177 PHE A N 1
ATOM 1369 C CA . PHE A 1 177 ? -3.031 -12.954 21.836 1.00 90.75 177 PHE A CA 1
ATOM 1370 C C . PHE A 1 177 ? -2.926 -11.752 20.885 1.00 90.75 177 PHE A C 1
ATOM 1372 O O . PHE A 1 177 ? -1.900 -11.074 20.807 1.00 90.75 177 PHE A O 1
ATOM 1379 N N . VAL A 1 178 ? -4.024 -11.474 20.183 1.00 92.00 178 VAL A N 1
ATOM 1380 C CA . VAL A 1 178 ? -4.263 -10.282 19.360 1.00 92.00 178 VAL A CA 1
ATOM 1381 C C . VAL A 1 178 ? -5.647 -9.729 19.699 1.00 92.00 178 VAL A C 1
ATOM 1383 O O . VAL A 1 178 ? -6.638 -10.453 19.604 1.00 92.00 178 VAL A O 1
ATOM 1386 N N . LEU A 1 179 ? -5.717 -8.460 20.103 1.00 93.94 179 LEU A N 1
ATOM 1387 C CA . LEU A 1 179 ? -6.969 -7.749 20.362 1.00 93.94 179 LEU A CA 1
ATOM 1388 C C . LEU A 1 179 ? -7.419 -7.032 19.081 1.00 93.94 179 LEU A C 1
ATOM 1390 O O . LEU A 1 179 ? -6.732 -6.132 18.594 1.00 93.94 179 LEU A O 1
ATOM 1394 N N . GLY A 1 180 ? -8.554 -7.453 18.525 1.00 87.81 180 GLY A N 1
ATOM 1395 C CA . GLY A 1 180 ? -9.176 -6.830 17.357 1.00 87.81 180 GLY A CA 1
ATOM 1396 C C . GLY A 1 180 ? -9.840 -5.490 17.674 1.00 87.81 180 GLY A C 1
ATOM 1397 O O . GLY A 1 180 ? -10.065 -5.154 18.836 1.00 87.81 180 GLY A O 1
ATOM 1398 N N . GLU A 1 181 ? -10.155 -4.730 16.626 1.00 89.25 181 GLU A N 1
ATOM 1399 C CA . GLU A 1 181 ? -10.962 -3.511 16.744 1.00 89.25 181 GLU A CA 1
ATOM 1400 C C . GLU A 1 181 ? -12.371 -3.826 17.262 1.00 89.25 181 GLU A C 1
ATOM 1402 O O . GLU A 1 181 ? -12.880 -4.938 17.079 1.00 89.25 181 GLU A O 1
ATOM 1407 N N . ASN A 1 182 ? -13.003 -2.838 17.898 1.00 93.56 182 ASN A N 1
ATOM 1408 C CA . ASN A 1 182 ? -14.403 -2.938 18.281 1.00 93.56 182 ASN A CA 1
ATOM 1409 C C . ASN A 1 182 ? -15.317 -2.550 17.108 1.00 93.56 182 ASN A C 1
ATOM 1411 O O . ASN A 1 182 ? -15.016 -1.609 16.376 1.00 93.56 182 ASN A O 1
ATOM 1415 N N . PHE A 1 183 ? -16.435 -3.253 16.929 1.00 87.88 183 PHE A N 1
ATOM 1416 C CA . PHE A 1 183 ? -17.467 -2.906 15.952 1.00 87.88 183 PHE A CA 1
ATOM 1417 C C . PHE A 1 183 ? -18.866 -2.999 16.585 1.00 87.88 183 PHE A C 1
ATOM 1419 O O . PHE A 1 183 ? -19.171 -4.002 17.237 1.00 87.88 183 PHE A O 1
ATOM 1426 N N . PRO A 1 184 ? -19.729 -1.982 16.400 1.00 92.06 184 PRO A N 1
ATOM 1427 C CA . PRO A 1 184 ? -19.445 -0.696 15.745 1.00 92.06 184 PRO A CA 1
ATOM 1428 C C . PRO A 1 184 ? -18.479 0.191 16.561 1.00 92.06 184 PRO A C 1
ATOM 1430 O O . PRO A 1 184 ? -18.330 -0.003 17.767 1.00 92.06 184 PRO A O 1
ATOM 1433 N N . ASN A 1 185 ? -17.797 1.141 15.908 1.00 85.06 185 ASN A N 1
ATOM 1434 C CA . ASN A 1 185 ? -16.987 2.191 16.544 1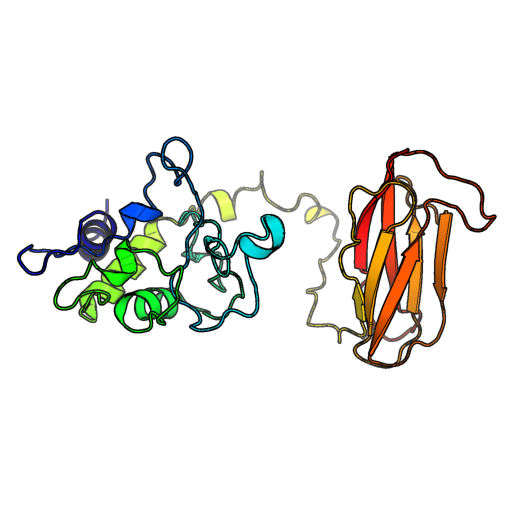.00 85.06 185 ASN A CA 1
ATOM 1435 C C . ASN A 1 185 ? -17.033 3.480 15.692 1.00 85.06 185 ASN A C 1
ATOM 1437 O O . ASN A 1 185 ? -16.521 3.456 14.571 1.00 85.06 185 ASN A O 1
ATOM 1441 N N . PRO A 1 186 ? -17.591 4.604 16.178 1.00 94.94 186 PRO A N 1
ATOM 1442 C CA . PRO A 1 186 ? -18.287 4.767 17.456 1.00 94.94 186 PRO A CA 1
ATOM 1443 C C . PRO A 1 186 ? -19.534 3.879 17.589 1.00 94.94 186 PRO A C 1
ATOM 1445 O O . PRO A 1 186 ? -20.108 3.472 16.582 1.00 94.94 186 PRO A O 1
ATOM 1448 N N . PHE A 1 187 ? -19.963 3.582 18.816 1.00 94.75 187 PHE A N 1
ATOM 1449 C CA . PHE A 1 187 ? -21.162 2.775 19.080 1.00 94.75 187 PHE A CA 1
ATOM 1450 C C . PHE A 1 187 ? -22.170 3.497 19.971 1.00 94.75 187 PHE A C 1
ATOM 1452 O O . PHE A 1 187 ? -21.778 4.289 20.819 1.00 94.75 187 PHE A O 1
ATOM 1459 N N . ASN A 1 188 ? -23.455 3.175 19.811 1.00 90.69 188 ASN A N 1
ATOM 1460 C CA . ASN A 1 188 ? -24.518 3.515 20.757 1.00 90.69 188 ASN A CA 1
ATOM 1461 C C . ASN A 1 188 ? -25.140 2.201 21.260 1.00 90.69 188 ASN A C 1
ATOM 1463 O O . ASN A 1 188 ? -25.547 1.361 20.455 1.00 90.69 188 ASN A O 1
ATOM 1467 N N . GLY A 1 189 ? -25.164 1.986 22.574 1.00 90.00 189 GLY A N 1
ATOM 1468 C CA . GLY A 1 189 ? -25.692 0.769 23.189 1.00 90.00 189 GLY A CA 1
ATOM 1469 C C . GLY A 1 189 ? -24.641 -0.317 23.404 1.00 90.00 189 GLY A C 1
ATOM 1470 O O . GLY A 1 189 ? -24.234 -0.529 24.534 1.00 90.00 189 GLY A O 1
ATOM 1471 N N . GLN A 1 190 ? -24.189 -1.011 22.356 1.00 95.19 190 GLN A N 1
ATOM 1472 C CA . GLN A 1 190 ? -23.220 -2.111 22.500 1.00 95.19 190 GLN A CA 1
ATOM 1473 C C . GLN A 1 190 ? -22.167 -2.152 21.390 1.00 95.19 190 GLN A C 1
ATOM 1475 O O . GLN A 1 190 ? -22.428 -1.770 20.249 1.00 95.19 190 GLN A O 1
ATOM 1480 N N . THR A 1 191 ? -20.982 -2.654 21.727 1.00 93.94 191 THR A N 1
ATOM 1481 C CA . THR A 1 191 ? -19.895 -2.945 20.790 1.00 93.94 191 THR A CA 1
ATOM 1482 C C . THR A 1 191 ? -19.268 -4.297 21.106 1.00 93.94 191 THR A C 1
ATOM 1484 O O . THR A 1 191 ? -19.255 -4.744 22.259 1.00 93.94 191 THR A O 1
ATOM 1487 N N . GLU A 1 192 ? -18.742 -4.956 20.079 1.00 93.06 192 GLU A N 1
ATOM 1488 C CA . GLU A 1 192 ? -18.047 -6.230 20.215 1.00 93.06 192 GLU A CA 1
ATOM 1489 C C . GLU A 1 192 ? -16.601 -6.117 19.745 1.00 93.06 192 GLU A C 1
ATOM 1491 O O . GLU A 1 192 ? -16.312 -5.462 18.749 1.00 93.06 192 GLU A O 1
ATOM 1496 N N . MET A 1 193 ? -15.696 -6.805 20.434 1.00 94.25 193 MET A N 1
ATOM 1497 C CA . MET A 1 193 ? -14.303 -6.997 20.029 1.00 94.25 193 MET A CA 1
ATOM 1498 C C . MET A 1 193 ? -13.984 -8.481 20.001 1.00 94.25 193 MET A C 1
ATOM 1500 O O . MET A 1 193 ? -14.519 -9.264 20.788 1.00 94.25 193 MET A O 1
ATOM 1504 N N . VAL A 1 194 ? -13.044 -8.866 19.143 1.00 93.75 194 VAL A N 1
ATOM 1505 C CA . VAL A 1 194 ? -12.541 -10.239 19.105 1.00 93.75 194 VAL A CA 1
ATOM 1506 C C . VAL A 1 194 ? -11.128 -10.288 19.661 1.00 93.75 194 VAL A C 1
ATOM 1508 O O . VAL A 1 194 ? -10.207 -9.699 19.099 1.00 93.75 194 VAL A O 1
ATOM 1511 N N . LEU A 1 195 ? -10.948 -11.035 20.746 1.00 95.38 195 LEU A N 1
ATOM 1512 C CA . LEU A 1 195 ? -9.637 -11.423 21.245 1.00 95.38 195 LEU A CA 1
ATOM 1513 C C . LEU A 1 195 ? -9.263 -12.773 20.627 1.00 95.38 195 LEU A C 1
ATOM 1515 O O . LEU A 1 195 ? -9.880 -13.796 20.922 1.00 95.38 195 LEU A O 1
ATOM 1519 N N . THR A 1 196 ? -8.249 -12.789 19.769 1.00 93.88 196 THR A N 1
ATOM 1520 C CA . THR A 1 196 ? -7.693 -14.030 19.220 1.00 93.88 196 THR A CA 1
ATOM 1521 C C . THR A 1 196 ? -6.554 -14.487 20.111 1.00 93.88 196 THR A C 1
ATOM 1523 O O . THR A 1 196 ? -5.514 -13.840 20.155 1.00 93.88 196 THR A O 1
ATOM 1526 N N . VAL A 1 197 ? -6.746 -15.589 20.825 1.00 93.81 197 VAL A N 1
ATOM 1527 C CA . VAL A 1 197 ? -5.735 -16.207 21.682 1.00 93.81 197 VAL A CA 1
ATOM 1528 C C . VAL A 1 197 ? -5.005 -17.263 20.859 1.00 93.81 197 VAL A C 1
ATOM 1530 O O . VAL A 1 197 ? -5.615 -18.192 20.338 1.00 93.81 197 VAL A O 1
ATOM 1533 N N . LEU A 1 198 ? -3.697 -17.104 20.706 1.00 90.19 198 LEU A N 1
ATOM 1534 C CA . LEU A 1 198 ? -2.845 -17.966 19.888 1.00 90.19 198 LEU A CA 1
ATOM 1535 C C . LEU A 1 198 ? -2.366 -19.190 20.673 1.00 90.19 198 LEU A C 1
ATOM 1537 O O . LEU A 1 198 ? -2.196 -20.265 20.104 1.00 90.19 198 LEU A O 1
ATOM 1541 N N . ARG A 1 199 ? -2.174 -19.040 21.989 1.00 87.38 199 ARG A N 1
ATOM 1542 C CA . ARG A 1 199 ? -1.835 -20.126 22.916 1.00 87.38 199 ARG A CA 1
ATOM 1543 C C . ARG A 1 199 ? -2.532 -19.910 24.244 1.00 87.38 199 ARG A C 1
ATOM 1545 O O . ARG A 1 199 ? -2.712 -18.766 24.649 1.00 87.38 199 ARG A O 1
ATOM 1552 N N . THR A 1 200 ? -2.898 -21.009 24.899 1.00 90.56 200 THR A N 1
ATOM 1553 C CA . THR A 1 200 ? -3.552 -20.956 26.206 1.00 90.56 200 THR A CA 1
ATOM 1554 C C . THR A 1 200 ? -2.714 -20.136 27.179 1.00 90.56 200 THR A C 1
ATOM 1556 O O . THR A 1 200 ? -1.556 -20.480 27.399 1.00 90.56 200 THR A O 1
ATOM 1559 N N . ALA A 1 201 ? -3.293 -19.063 27.720 1.00 90.38 201 ALA A N 1
ATOM 1560 C CA . ALA A 1 201 ? -2.586 -18.118 28.578 1.00 90.38 201 ALA A CA 1
ATOM 1561 C C . ALA A 1 201 ? -3.526 -17.433 29.576 1.00 90.38 201 ALA A C 1
ATOM 1563 O O . ALA A 1 201 ? -4.734 -17.332 29.332 1.00 90.38 201 ALA A O 1
ATOM 1564 N N . GLN A 1 202 ? -2.980 -16.929 30.686 1.00 93.56 202 GLN A N 1
ATOM 1565 C CA . GLN A 1 202 ? -3.735 -16.056 31.591 1.00 93.56 202 GLN A CA 1
ATOM 1566 C C . GLN A 1 202 ? -3.800 -14.631 31.041 1.00 93.56 202 GLN A C 1
ATOM 1568 O O . GLN A 1 202 ? -2.775 -13.968 30.894 1.00 93.56 202 GLN A O 1
ATOM 1573 N N . ILE A 1 203 ? -5.007 -14.148 30.743 1.00 94.56 203 ILE A N 1
ATOM 1574 C CA . ILE A 1 203 ? -5.236 -12.848 30.107 1.00 94.56 203 ILE A CA 1
ATOM 1575 C C . ILE A 1 203 ? -6.298 -12.074 30.890 1.00 94.56 203 ILE A C 1
ATOM 1577 O O . ILE A 1 203 ? -7.310 -12.640 31.308 1.00 94.56 203 ILE A O 1
ATOM 1581 N N . ARG A 1 204 ? -6.094 -10.762 31.039 1.00 96.88 204 ARG A N 1
ATOM 1582 C CA . ARG A 1 204 ? -7.114 -9.815 31.504 1.00 96.88 204 ARG A CA 1
ATOM 1583 C C . ARG A 1 204 ? -7.396 -8.786 30.421 1.00 96.88 204 ARG A C 1
ATOM 1585 O O . ARG A 1 204 ? -6.471 -8.198 29.860 1.00 96.88 204 ARG A O 1
ATOM 1592 N N . VAL A 1 205 ? -8.675 -8.581 30.127 1.00 97.81 205 VAL A N 1
ATOM 1593 C CA . VAL A 1 205 ? -9.159 -7.572 29.190 1.00 97.81 205 VAL A CA 1
ATOM 1594 C C . VAL A 1 205 ? -10.113 -6.632 29.901 1.00 97.81 205 VAL A C 1
ATOM 1596 O O . VAL A 1 205 ? -11.140 -7.063 30.429 1.00 97.81 205 VAL A O 1
ATOM 1599 N N . SER A 1 206 ? 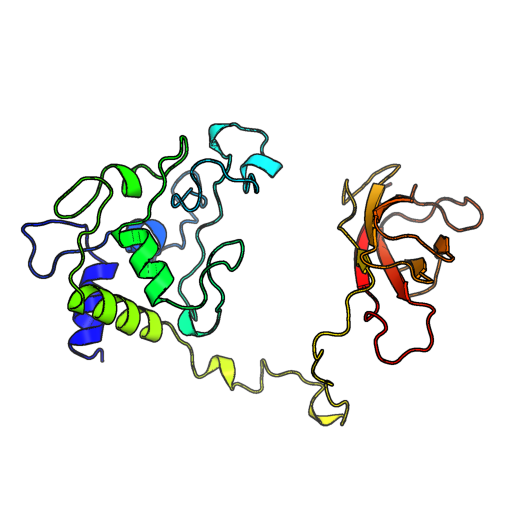-9.783 -5.347 29.869 1.00 98.12 206 SER A N 1
ATOM 1600 C CA . SER A 1 206 ? -10.489 -4.309 30.610 1.00 98.12 206 SER A CA 1
ATOM 1601 C C . SER A 1 206 ? -10.766 -3.082 29.748 1.00 98.12 206 SER A C 1
ATOM 1603 O O . SER A 1 206 ? -10.033 -2.808 28.801 1.00 98.12 206 SER A O 1
ATOM 1605 N N . ILE A 1 207 ? -11.793 -2.316 30.100 1.00 98.19 207 ILE A N 1
ATOM 1606 C CA . ILE A 1 207 ? -12.049 -0.967 29.603 1.00 98.19 207 ILE A CA 1
ATOM 1607 C C . ILE A 1 207 ? -11.488 0.047 30.594 1.00 98.19 207 ILE A C 1
ATOM 1609 O O . ILE A 1 207 ? -11.695 -0.067 31.806 1.00 98.19 207 ILE A O 1
ATOM 1613 N N . LEU A 1 208 ? -10.805 1.050 30.058 1.00 97.69 208 LEU A N 1
ATOM 1614 C CA . LEU A 1 208 ? -10.209 2.161 30.780 1.00 97.69 208 LEU A CA 1
ATOM 1615 C C . LEU A 1 208 ? -10.827 3.481 30.321 1.00 97.69 208 LEU A C 1
ATOM 1617 O O . LEU A 1 208 ? -11.162 3.629 29.143 1.00 97.69 208 LEU A O 1
ATOM 1621 N N . ASP A 1 209 ? -10.927 4.448 31.226 1.00 95.75 209 ASP A N 1
ATOM 1622 C CA . ASP A 1 209 ? -11.233 5.834 30.864 1.00 95.75 209 ASP A CA 1
ATOM 1623 C C . ASP A 1 209 ? -10.005 6.574 30.288 1.00 95.75 209 ASP A C 1
ATOM 1625 O O . ASP A 1 209 ? -8.908 6.020 30.176 1.00 95.75 209 ASP A O 1
ATOM 1629 N N . ILE A 1 210 ? -10.175 7.852 29.928 1.00 93.25 210 ILE A N 1
ATOM 1630 C CA . ILE A 1 210 ? -9.095 8.698 29.385 1.00 93.25 210 ILE A CA 1
ATOM 1631 C C . ILE A 1 210 ? -7.932 8.940 30.359 1.00 93.25 210 ILE A C 1
ATOM 1633 O O . ILE A 1 210 ? -6.853 9.335 29.927 1.00 93.25 210 ILE A O 1
ATOM 1637 N N . LEU A 1 211 ? -8.143 8.720 31.660 1.00 91.56 211 LEU A N 1
ATOM 1638 C CA . LEU A 1 211 ? -7.116 8.832 32.696 1.00 91.56 211 LEU A CA 1
ATOM 1639 C C . LEU A 1 211 ? -6.415 7.484 32.942 1.00 91.56 211 LEU A C 1
ATOM 1641 O O . LEU A 1 211 ? -5.551 7.389 33.812 1.00 91.56 211 LEU A O 1
ATOM 1645 N N . GLY A 1 212 ? -6.783 6.434 32.198 1.00 88.12 212 GLY A N 1
ATOM 1646 C CA . GLY A 1 212 ? -6.241 5.085 32.338 1.00 88.12 212 GLY A CA 1
ATOM 1647 C C . GLY A 1 212 ? -6.821 4.294 33.513 1.00 88.12 212 GLY A C 1
ATOM 1648 O O . GLY A 1 212 ? -6.317 3.206 33.811 1.00 88.12 212 GLY A O 1
ATOM 1649 N N . ARG A 1 213 ? -7.869 4.800 34.179 1.00 93.88 213 ARG A N 1
ATOM 1650 C CA . ARG A 1 213 ? -8.532 4.097 35.285 1.00 93.88 213 ARG A CA 1
ATOM 1651 C C . ARG A 1 213 ? -9.394 2.978 34.728 1.00 93.88 213 ARG A C 1
ATOM 1653 O O . ARG A 1 213 ? -10.153 3.191 33.787 1.00 93.88 213 ARG A O 1
ATOM 1660 N N . GLU A 1 214 ? -9.291 1.795 35.322 1.00 97.19 214 GLU A N 1
ATOM 1661 C CA . GLU A 1 214 ? -10.117 0.654 34.940 1.00 97.19 214 GLU A CA 1
ATOM 1662 C C . GLU A 1 214 ? -11.567 0.866 35.379 1.00 97.19 214 GLU A C 1
ATOM 1664 O O . GLU A 1 214 ? -11.846 1.006 36.568 1.00 97.19 214 GLU A O 1
ATOM 1669 N N . VAL A 1 215 ? -12.482 0.885 34.409 1.00 97.81 215 VAL A N 1
ATOM 1670 C CA . VAL A 1 215 ? -13.919 1.081 34.648 1.00 97.81 215 VAL A CA 1
ATOM 1671 C C . VAL A 1 215 ? -14.714 -0.212 34.484 1.00 97.81 215 VAL A C 1
ATOM 1673 O O . VAL A 1 215 ? -15.720 -0.398 35.163 1.00 97.81 215 VAL A O 1
ATOM 1676 N N . ARG A 1 216 ? -14.260 -1.135 33.625 1.00 97.81 216 ARG A N 1
ATOM 1677 C CA . ARG A 1 216 ? -14.930 -2.420 33.378 1.00 97.81 216 ARG A CA 1
ATOM 1678 C C . ARG A 1 216 ? -13.912 -3.524 33.112 1.00 97.81 216 ARG A C 1
ATOM 1680 O O . ARG A 1 216 ? -12.979 -3.308 32.351 1.00 97.81 216 ARG A O 1
ATOM 1687 N N . ILE A 1 217 ? -14.119 -4.720 33.653 1.00 97.94 217 ILE A N 1
ATOM 1688 C CA . ILE A 1 217 ? -13.394 -5.934 33.250 1.00 97.94 217 ILE A CA 1
ATOM 1689 C C . ILE A 1 217 ? -14.313 -6.727 32.319 1.00 97.94 217 ILE A C 1
ATOM 1691 O O . ILE A 1 217 ? -15.430 -7.080 32.691 1.00 97.94 217 ILE A O 1
ATOM 1695 N N . LEU A 1 218 ? -13.866 -6.985 31.091 1.00 97.38 218 LEU A N 1
ATOM 1696 C CA . LEU A 1 218 ? -14.629 -7.766 30.110 1.00 97.38 218 LEU A CA 1
ATOM 1697 C C . LEU A 1 218 ? -14.337 -9.259 30.222 1.00 97.38 218 LEU A C 1
ATOM 1699 O O . LEU A 1 218 ? -15.220 -10.089 30.008 1.00 97.38 218 LEU A O 1
ATOM 1703 N N . LYS A 1 219 ? -13.085 -9.608 30.531 1.00 97.19 219 LYS A N 1
ATOM 1704 C CA . LYS A 1 219 ? -12.649 -10.995 30.680 1.00 97.19 219 LYS A CA 1
ATOM 1705 C C . LYS A 1 219 ? -11.394 -11.070 31.536 1.00 97.19 219 LYS A C 1
ATOM 1707 O O . LYS A 1 219 ? -10.491 -10.262 31.363 1.00 97.19 219 LYS A O 1
ATOM 1712 N N . GLU A 1 220 ? -11.313 -12.070 32.403 1.00 96.19 220 GLU A N 1
ATOM 1713 C CA . GLU A 1 220 ? -10.116 -12.370 33.185 1.00 96.19 220 GLU A CA 1
ATOM 1714 C C . GLU A 1 220 ? -9.995 -13.879 33.407 1.00 96.19 220 GLU A C 1
ATOM 1716 O O . GLU A 1 220 ? -11.000 -14.560 33.622 1.00 96.19 220 GLU A O 1
ATOM 1721 N N . GLY A 1 221 ? -8.770 -14.397 33.332 1.00 95.06 221 GLY A N 1
ATOM 1722 C CA . GLY A 1 221 ? -8.437 -15.782 33.660 1.00 95.06 221 GLY A CA 1
ATOM 1723 C C . GLY A 1 221 ? -7.680 -16.501 32.547 1.00 95.06 221 GLY A C 1
ATOM 1724 O O . GLY A 1 221 ? -7.163 -15.885 31.617 1.00 95.06 221 GLY A O 1
ATOM 1725 N N . THR A 1 222 ? -7.606 -17.829 32.651 1.00 95.56 222 THR A N 1
ATOM 1726 C CA . THR A 1 222 ? -6.964 -18.671 31.630 1.00 95.56 222 THR A CA 1
ATOM 1727 C C . THR A 1 222 ? -7.883 -18.803 30.420 1.00 95.56 222 THR A C 1
ATOM 1729 O O . THR A 1 222 ? -8.981 -19.348 30.532 1.00 95.56 222 THR A O 1
ATOM 1732 N N . LEU A 1 223 ? -7.438 -18.324 29.261 1.00 94.81 223 LEU A N 1
ATOM 1733 C CA . LEU A 1 223 ? -8.155 -18.451 27.994 1.00 94.81 223 LEU A CA 1
ATOM 1734 C C . LEU A 1 223 ? -7.452 -19.476 27.117 1.00 94.81 223 LEU A C 1
ATOM 1736 O O . LEU A 1 223 ? -6.245 -19.381 26.923 1.00 94.81 223 LEU A O 1
ATOM 1740 N N . SER A 1 224 ? -8.196 -20.442 26.579 1.00 94.88 224 SER A N 1
ATOM 1741 C CA . SER A 1 224 ? -7.681 -21.397 25.596 1.00 94.88 224 SER A CA 1
ATOM 1742 C C . SER A 1 224 ? -7.392 -20.720 24.256 1.00 94.88 224 SER A C 1
ATOM 1744 O O . SER A 1 224 ? -7.988 -19.690 23.931 1.00 94.88 224 SER A O 1
ATOM 1746 N N . ALA A 1 225 ? -6.512 -21.324 23.454 1.00 92.62 225 ALA A N 1
ATOM 1747 C CA . ALA A 1 225 ? -6.317 -20.905 22.068 1.00 92.62 225 ALA A CA 1
ATOM 1748 C C . ALA A 1 225 ? -7.656 -20.898 21.300 1.00 92.62 225 ALA A C 1
ATOM 1750 O O . ALA A 1 225 ? -8.467 -21.815 21.445 1.00 92.62 225 ALA A O 1
ATOM 1751 N N . GLY A 1 226 ? -7.896 -19.851 20.511 1.00 91.19 226 GLY A N 1
ATOM 1752 C CA . GLY A 1 226 ? -9.150 -19.624 19.794 1.00 91.19 226 GLY A CA 1
ATOM 1753 C C . GLY A 1 226 ? -9.610 -18.166 19.816 1.00 91.19 226 GLY A C 1
ATOM 1754 O O . GLY A 1 226 ? -8.958 -17.284 20.376 1.00 91.19 226 GLY A O 1
ATOM 1755 N N . ARG A 1 227 ? -10.754 -17.901 19.177 1.00 93.25 227 ARG A N 1
ATOM 1756 C CA . ARG A 1 227 ? -11.388 -16.574 19.149 1.00 93.25 227 ARG A CA 1
ATOM 1757 C C . ARG A 1 227 ? -12.357 -16.439 20.322 1.00 93.25 227 ARG A C 1
ATOM 1759 O O . ARG A 1 227 ? -13.245 -17.268 20.482 1.00 93.25 227 ARG A O 1
ATOM 1766 N N . HIS A 1 228 ? -12.214 -15.367 21.092 1.00 94.69 228 HIS A N 1
ATOM 1767 C CA . HIS A 1 228 ? -13.086 -15.014 22.211 1.00 94.69 228 HIS A CA 1
ATOM 1768 C C . HIS A 1 228 ? -13.785 -13.694 21.898 1.00 94.69 228 HIS A C 1
ATOM 1770 O O . HIS A 1 228 ? -13.126 -12.696 21.602 1.00 94.69 228 HIS A O 1
ATOM 1776 N N . GLN A 1 229 ? -15.115 -13.686 21.947 1.00 95.44 229 GLN A N 1
ATOM 1777 C CA . GLN A 1 229 ? -15.904 -12.467 21.775 1.00 95.44 229 GLN A CA 1
ATOM 1778 C C . GLN A 1 229 ? -16.009 -11.722 23.104 1.00 95.44 229 GLN A C 1
ATOM 1780 O O . GLN A 1 229 ? -16.341 -12.305 24.137 1.00 95.44 229 GLN A O 1
ATOM 1785 N N . LEU A 1 230 ? -15.725 -10.426 23.064 1.00 97.25 230 LEU A N 1
ATOM 1786 C CA . LEU A 1 230 ? -15.792 -9.515 24.194 1.00 97.25 230 LEU A CA 1
ATOM 1787 C C . LEU A 1 230 ? -16.855 -8.468 23.892 1.00 97.25 230 LEU A C 1
ATOM 1789 O O . LEU A 1 230 ? -16.731 -7.730 22.917 1.00 97.25 230 LEU A O 1
ATOM 1793 N N . ARG A 1 231 ? -17.892 -8.405 24.722 1.00 97.31 231 ARG A N 1
ATOM 1794 C CA . ARG A 1 231 ? -18.999 -7.459 24.566 1.00 97.31 231 ARG A CA 1
ATOM 1795 C C . ARG A 1 231 ? -18.899 -6.366 25.608 1.00 97.31 231 ARG A C 1
ATOM 1797 O O . ARG A 1 231 ? -18.651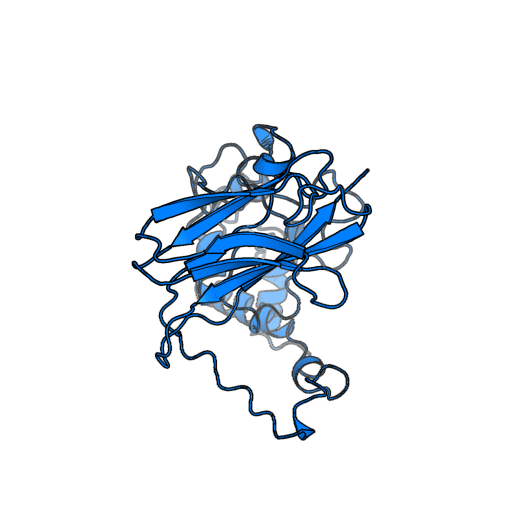 -6.668 26.775 1.00 97.31 231 ARG A O 1
ATOM 1804 N N . TRP A 1 232 ? -19.136 -5.128 25.199 1.00 97.81 232 TRP A N 1
ATOM 1805 C CA . TRP A 1 232 ? -19.267 -4.008 26.118 1.00 97.81 232 TRP A CA 1
ATOM 1806 C C . TRP A 1 232 ? -20.461 -3.133 25.748 1.00 97.81 232 TRP A C 1
ATOM 1808 O O . TRP A 1 232 ? -20.671 -2.817 24.580 1.00 97.81 232 TRP A O 1
ATOM 1818 N N . ASP A 1 233 ? -21.232 -2.754 26.759 1.00 96.44 233 ASP A N 1
ATOM 1819 C CA . ASP A 1 233 ? -22.507 -2.037 26.666 1.00 96.44 233 ASP A CA 1
ATOM 1820 C C . ASP A 1 233 ? -22.420 -0.584 27.174 1.00 96.44 233 ASP A C 1
ATOM 1822 O O . ASP A 1 233 ? -23.425 0.063 27.454 1.00 96.44 233 ASP A O 1
ATOM 1826 N N . GLY A 1 234 ? -21.201 -0.066 27.351 1.00 96.44 234 GLY A N 1
ATOM 1827 C CA . GLY A 1 234 ? -20.993 1.281 27.880 1.00 96.44 234 GLY A CA 1
ATOM 1828 C C . GLY A 1 234 ? -21.220 1.407 29.392 1.00 96.44 234 GLY A C 1
ATOM 1829 O O . GLY A 1 234 ? -21.341 2.528 29.885 1.00 96.44 234 GLY A O 1
ATOM 1830 N N . THR A 1 235 ? -21.263 0.299 30.141 1.00 97.25 235 THR A N 1
ATOM 1831 C CA . THR A 1 235 ? -21.377 0.308 31.611 1.00 97.25 235 THR A CA 1
ATOM 1832 C C . THR A 1 235 ? -20.053 0.013 32.329 1.00 97.25 235 THR A C 1
ATOM 1834 O O . THR A 1 235 ? -19.119 -0.556 31.753 1.00 97.25 235 THR A O 1
ATOM 1837 N N . ASP A 1 236 ? -19.946 0.424 33.593 1.00 97.38 236 ASP A N 1
ATOM 1838 C CA . ASP A 1 236 ? -18.838 0.069 34.485 1.00 97.38 236 ASP A CA 1
ATOM 1839 C C . ASP A 1 236 ? -19.031 -1.312 35.155 1.00 97.38 236 ASP A C 1
ATOM 1841 O O . ASP A 1 236 ? -19.980 -2.047 34.875 1.00 97.38 236 ASP A O 1
ATOM 1845 N N . ASN A 1 237 ? -18.126 -1.714 36.050 1.00 95.62 237 ASN A N 1
ATOM 1846 C CA . ASN A 1 237 ? -18.226 -2.974 36.805 1.00 95.62 237 ASN A CA 1
ATOM 1847 C C . ASN A 1 237 ? -19.480 -3.086 37.699 1.00 95.62 237 ASN A C 1
ATOM 1849 O O . ASN A 1 237 ? -19.847 -4.199 38.068 1.00 95.62 237 ASN A O 1
ATOM 1853 N N . GLN A 1 238 ? -20.136 -1.973 38.039 1.00 95.56 238 GLN A N 1
ATOM 1854 C CA . GLN A 1 238 ? -21.369 -1.940 38.834 1.00 95.56 238 GLN A CA 1
ATOM 1855 C C . GLN A 1 238 ? -22.628 -1.957 37.952 1.00 95.56 238 GLN A C 1
ATOM 1857 O O . GLN A 1 238 ? -23.739 -1.994 38.474 1.00 95.56 238 GLN A O 1
ATOM 1862 N N . GLY A 1 239 ? -22.471 -1.950 36.622 1.00 94.06 239 GLY A N 1
ATOM 1863 C CA . GLY A 1 239 ? -23.578 -1.857 35.670 1.00 94.06 239 GLY A CA 1
ATOM 1864 C C . GLY A 1 239 ? -24.104 -0.431 35.494 1.00 94.06 239 GLY A C 1
ATOM 1865 O O . GLY A 1 239 ? -25.158 -0.238 34.892 1.00 94.06 239 GLY A O 1
ATOM 1866 N N . MET A 1 240 ? -23.388 0.576 36.002 1.00 95.94 240 MET A N 1
ATOM 1867 C CA . MET A 1 240 ? -23.770 1.975 35.849 1.00 95.94 240 MET A CA 1
ATOM 1868 C C . MET A 1 240 ? -23.343 2.490 34.477 1.00 95.94 240 MET A C 1
ATOM 1870 O O . MET A 1 240 ? -22.211 2.273 34.039 1.00 95.94 240 MET A O 1
ATOM 1874 N N . ALA A 1 241 ? -24.251 3.192 33.798 1.00 96.06 241 ALA A N 1
ATOM 1875 C CA . ALA A 1 241 ? -23.982 3.786 32.494 1.00 96.06 241 ALA A CA 1
ATOM 1876 C C . ALA A 1 241 ? -22.887 4.857 32.585 1.00 96.06 241 ALA A C 1
ATOM 1878 O O . ALA A 1 241 ? -22.955 5.778 33.405 1.00 96.06 241 ALA A O 1
ATOM 1879 N N . LEU A 1 242 ? -21.900 4.764 31.699 1.00 96.06 242 LEU A N 1
ATOM 1880 C CA . LEU A 1 242 ? -20.806 5.720 31.615 1.00 96.06 242 LEU A CA 1
ATOM 1881 C C . LEU A 1 242 ? -21.166 6.921 30.720 1.00 96.06 242 LEU A C 1
ATOM 1883 O O . LEU A 1 242 ? -22.156 6.941 29.983 1.00 96.06 242 LEU A O 1
ATOM 1887 N N . SER A 1 243 ? -20.382 7.994 30.822 1.00 95.19 243 SER A N 1
ATOM 1888 C CA . SER A 1 243 ? -20.504 9.158 29.938 1.00 95.19 243 SER A CA 1
ATOM 1889 C C . SER A 1 243 ? -20.119 8.809 28.498 1.00 95.19 243 SER A C 1
ATOM 1891 O O . SER A 1 243 ? -19.192 8.038 28.283 1.00 95.19 243 SER A O 1
ATOM 1893 N N . GLY A 1 244 ? -20.767 9.432 27.508 1.00 95.56 244 GLY A N 1
ATOM 1894 C CA . GLY A 1 244 ? -20.280 9.363 26.128 1.00 95.56 244 GLY A CA 1
ATOM 1895 C C . GLY A 1 244 ? -18.876 9.966 26.037 1.00 95.56 244 GLY A C 1
ATOM 1896 O O . GLY A 1 244 ? -18.587 10.959 26.709 1.00 95.56 244 GLY A O 1
ATOM 1897 N N . GLY A 1 245 ? -17.994 9.353 25.252 1.00 94.62 245 GLY A N 1
ATOM 1898 C CA . GLY A 1 245 ? -16.595 9.759 25.186 1.00 94.62 245 GLY A CA 1
ATOM 1899 C C . GLY A 1 245 ? -15.647 8.667 24.704 1.00 94.62 245 GLY A C 1
ATOM 1900 O O . GLY A 1 245 ? -16.054 7.643 24.153 1.00 94.62 245 GLY A O 1
ATOM 1901 N N . ILE A 1 246 ? -14.354 8.927 24.898 1.00 96.69 246 ILE A N 1
ATOM 1902 C CA . ILE A 1 246 ? -13.267 8.029 24.508 1.00 96.69 246 ILE A CA 1
ATOM 1903 C C . ILE A 1 246 ? -12.911 7.120 25.682 1.00 96.69 246 ILE A C 1
ATOM 1905 O O . ILE A 1 246 ? -12.690 7.581 26.800 1.00 96.69 246 ILE A O 1
ATOM 1909 N N . TYR A 1 247 ? -12.797 5.835 25.382 1.00 97.75 247 TYR A N 1
ATOM 1910 C CA . TYR A 1 247 ? -12.349 4.782 26.276 1.00 97.75 247 TYR A CA 1
ATOM 1911 C C . TYR A 1 247 ? -11.270 3.949 25.588 1.00 97.75 247 TYR A C 1
ATOM 1913 O O . TYR A 1 247 ? -11.063 4.028 24.372 1.00 97.75 247 TYR A O 1
ATOM 1921 N N . PHE A 1 248 ? -10.584 3.121 26.364 1.00 97.56 248 PHE A N 1
ATOM 1922 C CA . PHE A 1 248 ? -9.548 2.232 25.860 1.00 97.56 248 PHE A CA 1
ATOM 1923 C C . PHE A 1 248 ? -9.804 0.804 26.319 1.00 97.56 248 PHE A C 1
ATOM 1925 O O . PHE A 1 248 ? -9.838 0.540 27.516 1.00 97.56 248 PHE A O 1
ATOM 1932 N N . CYS A 1 249 ? -9.945 -0.134 25.385 1.00 97.44 249 CYS A N 1
ATOM 1933 C CA . CYS A 1 249 ? -9.903 -1.550 25.718 1.00 97.44 249 CYS A CA 1
ATOM 1934 C C . CYS A 1 249 ? -8.447 -2.012 25.761 1.00 97.44 249 CYS A C 1
ATOM 1936 O O . CYS A 1 249 ? -7.731 -1.876 24.771 1.00 97.44 249 CYS A O 1
ATOM 1938 N N . ARG A 1 250 ? -8.006 -2.551 26.897 1.00 97.38 250 ARG A N 1
ATOM 1939 C CA . ARG A 1 250 ? -6.648 -3.050 27.118 1.00 97.38 250 ARG A CA 1
ATOM 1940 C C . ARG A 1 250 ? -6.675 -4.546 27.392 1.00 97.38 250 ARG A C 1
ATOM 1942 O O . ARG A 1 250 ? -7.329 -4.968 28.340 1.00 97.38 250 ARG A O 1
ATOM 1949 N N . ALA A 1 251 ? -5.905 -5.315 26.628 1.00 95.81 251 ALA A N 1
ATOM 1950 C CA . ALA A 1 251 ? -5.613 -6.721 26.889 1.00 95.81 251 ALA A CA 1
ATOM 1951 C C . ALA A 1 251 ? -4.176 -6.879 27.406 1.00 95.81 251 ALA A C 1
ATOM 1953 O O . ALA A 1 251 ? -3.238 -6.344 26.809 1.00 95.81 251 ALA A O 1
ATOM 1954 N N . LEU A 1 252 ? -4.003 -7.614 28.504 1.00 92.88 252 LEU A N 1
ATOM 1955 C CA . LEU A 1 252 ? -2.709 -7.887 29.130 1.00 92.88 252 LEU A CA 1
ATOM 1956 C C . LEU A 1 252 ? -2.546 -9.375 29.466 1.00 92.88 252 LEU A C 1
ATOM 1958 O O . LEU A 1 252 ? -3.502 -10.029 29.882 1.00 92.88 252 LEU A O 1
ATOM 1962 N N . SER A 1 253 ? -1.327 -9.893 29.309 1.00 90.56 253 SER A N 1
ATOM 1963 C CA . SER A 1 253 ? -0.945 -11.191 29.875 1.00 90.56 253 SER A CA 1
ATOM 1964 C C . SER A 1 253 ? -0.701 -11.036 31.376 1.00 90.56 253 SER A C 1
ATOM 1966 O O . SER A 1 253 ? -0.066 -10.068 31.792 1.00 90.56 253 SER A O 1
ATOM 1968 N N . LEU A 1 254 ? -1.181 -11.986 32.176 1.00 89.19 254 LEU A N 1
ATOM 1969 C CA . LEU A 1 254 ? -0.909 -12.076 33.616 1.00 89.19 254 LEU A CA 1
ATOM 1970 C C . LEU A 1 254 ? 0.267 -13.018 33.931 1.00 89.19 254 LEU A C 1
ATOM 1972 O O . LEU A 1 254 ? 0.633 -13.192 35.091 1.00 89.19 254 LEU A O 1
ATOM 1976 N N . GLU A 1 255 ? 0.864 -13.639 32.913 1.00 80.75 255 GLU A N 1
ATOM 1977 C CA . GLU A 1 255 ? 1.999 -14.543 33.091 1.00 80.75 255 GLU A CA 1
ATOM 1978 C C . GLU A 1 255 ? 3.291 -13.770 33.380 1.00 80.75 255 GLU A C 1
ATOM 1980 O O . GLU A 1 255 ? 3.635 -12.825 32.675 1.00 80.75 255 GLU A O 1
ATOM 1985 N N . SER A 1 256 ? 4.060 -14.216 34.375 1.00 63.47 256 SER A N 1
ATOM 1986 C CA . SER A 1 256 ? 5.314 -13.574 34.806 1.00 63.47 256 SER A CA 1
ATOM 1987 C C . SER A 1 256 ? 6.513 -13.821 33.873 1.00 63.47 256 SER A C 1
ATOM 1989 O O . SER A 1 256 ? 7.646 -13.508 34.232 1.00 63.47 256 SER A O 1
ATOM 1991 N N . ASN A 1 257 ? 6.301 -14.433 32.705 1.00 60.00 257 ASN A N 1
ATOM 1992 C CA . ASN A 1 257 ? 7.379 -14.932 31.852 1.00 60.00 257 ASN A CA 1
ATOM 1993 C C . ASN A 1 257 ? 7.878 -13.836 30.879 1.00 60.00 257 ASN A C 1
ATOM 1995 O O . ASN A 1 257 ? 7.044 -13.164 30.270 1.00 60.00 257 ASN A O 1
ATOM 1999 N N . PRO A 1 258 ? 9.197 -13.687 30.628 1.00 50.16 258 PRO A N 1
ATOM 2000 C CA . PRO A 1 258 ? 9.750 -12.661 29.728 1.00 50.16 258 PRO A CA 1
ATOM 2001 C C . PRO A 1 258 ? 9.280 -12.746 28.265 1.00 50.16 258 PRO A C 1
ATOM 2003 O O . PRO A 1 258 ? 9.541 -11.835 27.491 1.00 50.16 258 PRO A O 1
ATOM 2006 N N . GLY A 1 259 ? 8.600 -13.834 27.879 1.00 54.38 259 GLY A N 1
ATOM 2007 C CA . GLY A 1 259 ? 7.970 -14.026 26.567 1.00 54.38 259 GLY A CA 1
ATOM 2008 C C . GLY A 1 259 ? 6.509 -13.564 26.479 1.00 54.38 259 GLY A C 1
ATOM 2009 O O . GLY A 1 259 ? 5.860 -13.821 25.466 1.00 54.38 259 GLY A O 1
ATOM 2010 N N . ALA A 1 260 ? 5.960 -12.947 27.528 1.00 60.62 260 ALA A N 1
ATOM 2011 C CA . ALA A 1 260 ? 4.585 -12.467 27.541 1.00 60.62 260 ALA A CA 1
ATOM 2012 C C . ALA A 1 260 ? 4.364 -11.384 26.472 1.00 60.62 260 ALA A C 1
ATOM 2014 O O . ALA A 1 260 ? 5.185 -10.494 26.270 1.00 60.62 260 ALA A O 1
ATOM 2015 N N . THR A 1 261 ? 3.230 -11.450 25.777 1.00 73.62 261 THR A N 1
ATOM 2016 C CA . THR A 1 261 ? 2.850 -10.426 24.792 1.00 73.62 261 THR A CA 1
ATOM 2017 C C . THR A 1 261 ? 2.723 -9.066 25.452 1.00 73.62 261 THR A C 1
ATOM 2019 O O . THR A 1 261 ? 2.057 -8.943 26.481 1.00 73.62 261 THR A O 1
ATOM 2022 N N . ALA A 1 262 ? 3.323 -8.050 24.830 1.00 82.00 262 ALA A N 1
ATOM 2023 C CA . ALA A 1 262 ? 3.150 -6.667 25.246 1.00 82.00 262 ALA A CA 1
ATOM 2024 C C . ALA A 1 262 ? 1.650 -6.310 25.329 1.00 82.00 262 ALA A C 1
ATOM 2026 O O . ALA A 1 262 ? 0.869 -6.786 24.494 1.00 82.00 262 ALA A O 1
ATOM 2027 N N . PRO A 1 263 ? 1.226 -5.479 26.300 1.00 89.00 263 PRO A N 1
ATOM 2028 C CA . PRO A 1 263 ? -0.164 -5.052 26.398 1.00 89.00 263 PRO A CA 1
ATOM 2029 C C . PRO A 1 263 ? -0.661 -4.451 25.078 1.00 89.00 263 PRO A C 1
ATOM 2031 O O . PRO A 1 263 ? 0.019 -3.623 24.474 1.00 89.00 263 PRO A O 1
ATOM 2034 N N . GLN A 1 264 ? -1.853 -4.848 24.637 1.00 92.19 264 GLN A N 1
ATOM 2035 C CA . GLN A 1 264 ? -2.501 -4.276 23.453 1.00 92.19 264 GLN A CA 1
ATOM 2036 C C . GLN A 1 264 ? -3.644 -3.373 23.885 1.00 92.19 264 GLN A C 1
ATOM 2038 O O . GLN A 1 264 ? -4.407 -3.727 24.783 1.00 92.19 264 GLN A O 1
ATOM 2043 N N . VAL A 1 265 ? -3.764 -2.215 23.236 1.00 93.94 265 VAL A N 1
ATOM 2044 C CA . VAL A 1 265 ? -4.781 -1.209 23.545 1.00 93.94 265 VAL A CA 1
ATOM 2045 C C . VAL A 1 265 ? -5.513 -0.805 22.270 1.00 93.94 265 VAL A C 1
ATOM 2047 O O . VAL A 1 265 ? -4.877 -0.551 21.248 1.00 93.94 265 VAL A O 1
ATOM 2050 N N . LYS A 1 266 ? -6.843 -0.725 22.337 1.00 92.06 266 LYS A N 1
ATOM 2051 C CA . LYS A 1 266 ? -7.724 -0.264 21.257 1.00 92.06 266 LYS A CA 1
ATOM 2052 C C . LYS A 1 266 ? -8.597 0.886 21.735 1.00 92.06 266 LYS A C 1
ATOM 2054 O O . LYS A 1 266 ? -9.122 0.848 22.846 1.00 92.06 266 LYS A O 1
ATOM 2059 N N . LYS A 1 267 ? -8.732 1.920 20.903 1.00 94.44 267 LYS A N 1
ATOM 2060 C CA . LYS A 1 267 ? -9.570 3.089 21.191 1.00 94.44 267 LYS A CA 1
ATOM 2061 C C . LYS A 1 267 ? -11.030 2.750 20.906 1.00 94.44 267 LYS A C 1
ATOM 2063 O O . LYS A 1 267 ? -11.367 2.380 19.788 1.00 94.44 267 LYS A O 1
ATOM 2068 N N . VAL A 1 268 ? -11.889 2.979 21.886 1.00 94.69 268 VAL A N 1
ATOM 2069 C CA . VAL A 1 268 ? -13.322 2.693 21.830 1.00 94.69 268 VAL A CA 1
ATOM 2070 C C . VAL A 1 268 ? -14.087 4.000 22.046 1.00 94.69 268 VAL A C 1
ATOM 2072 O O . VAL A 1 268 ? -13.804 4.725 22.997 1.00 94.69 268 VAL A O 1
ATOM 2075 N N . VAL A 1 269 ? -15.034 4.335 21.169 1.00 95.94 269 VAL A N 1
ATOM 2076 C CA . VAL A 1 269 ? -15.802 5.589 21.242 1.00 95.94 269 VAL A CA 1
ATOM 2077 C C . VAL A 1 269 ? -17.271 5.281 21.536 1.00 95.94 269 VAL A C 1
ATOM 2079 O O . VAL A 1 269 ? -17.968 4.723 20.691 1.00 95.94 269 VAL A O 1
ATOM 2082 N N . LEU A 1 270 ? -17.735 5.657 22.730 1.00 95.75 270 LEU A N 1
ATOM 2083 C CA . LEU A 1 270 ? -19.125 5.508 23.169 1.00 95.75 270 LEU A CA 1
ATOM 2084 C C . LEU A 1 270 ? -19.922 6.777 22.839 1.00 95.75 270 LEU A C 1
ATOM 2086 O O . LEU A 1 270 ? -19.564 7.874 23.277 1.00 95.75 270 LEU A O 1
ATOM 2090 N N . LEU A 1 271 ? -21.019 6.612 22.108 1.00 91.06 271 LEU A N 1
ATOM 2091 C CA . LEU A 1 271 ? -22.054 7.615 21.884 1.00 91.06 271 LEU A CA 1
ATOM 2092 C C . LEU A 1 271 ? -23.183 7.420 22.901 1.00 91.06 271 LEU A C 1
ATOM 2094 O O . LEU A 1 271 ? -23.492 6.291 23.280 1.00 91.06 271 LEU A O 1
ATOM 2098 N N . LYS A 1 272 ? -23.797 8.525 23.322 1.00 75.19 272 LYS A N 1
ATOM 2099 C CA . LYS A 1 272 ? -25.085 8.516 24.024 1.00 75.19 272 LYS A CA 1
ATOM 2100 C C . LYS A 1 272 ? -26.204 8.746 23.019 1.00 75.19 272 LYS A C 1
ATOM 2102 O O . LYS A 1 272 ? -25.989 9.594 22.126 1.00 75.19 272 LYS A O 1
#

Radius of gyration: 24.06 Å; chains: 1; bounding box: 47×39×70 Å